Protein AF-A0A7W1FU55-F1 (afdb_monomer)

Secondary structure (DSSP, 8-state):
-HHHHHHHHHHHHHHHHHHHHHHHHHHHHHHHHHHHHHHHHHHHHHHHTS-----------SSSSSTTSS--B-PPPPPPPHHHHHHHHHHHHHHTT-TT--HHHHHHHHHHHTTTTS-SPPTT--BTTTTB-HHHHHHH---SSSSS--BTT-HHHHHHHHHHHHHHHTTTT-HHHHHHHHSS-HHHHHHHHHHHHHHHHHHT--SS----

pLDDT: mean 77.13, std 22.4, range [27.58, 98.5]

Solvent-accessible surface area (backbone atoms only — not comparable to full-atom values): 11728 Å² total; per-residue (Å²): 116,69,65,68,55,50,55,54,53,52,49,52,50,50,51,52,53,48,50,56,47,52,50,51,52,49,53,54,47,50,55,51,47,28,50,49,52,54,49,50,54,52,48,53,54,54,56,72,72,50,94,76,82,91,82,90,83,89,90,86,72,82,80,78,60,66,81,63,70,76,72,86,40,69,59,86,48,78,94,74,53,71,68,55,55,55,48,46,29,41,56,27,17,43,75,57,61,41,46,92,50,19,40,56,54,46,18,45,20,42,73,56,11,56,68,49,76,52,27,62,69,44,98,60,53,22,28,12,24,57,42,42,39,63,79,52,39,62,79,38,56,32,50,54,78,69,84,84,57,53,29,45,34,29,60,59,13,25,47,39,17,50,37,51,46,29,36,77,37,36,36,68,85,33,56,62,53,9,39,31,67,75,42,89,38,73,70,53,33,52,50,31,32,51,44,17,42,50,52,34,58,76,70,66,51,82,88,52,77,82,62,121

Mean predicted aligned error: 12.75 Å

Radius of gyration: 19.36 Å; Cα contacts (8 Å, |Δi|>4): 254; chains: 1; bounding box: 78×36×35 Å

Nearest PDB structures (foldseek):
  7qvd-assembly1_AAA  TM=8.589E-01  e=2.499E-05  Pseudomonas aeruginosa
  5ao7-assembly1_A  TM=8.899E-01  e=9.137E-05  Pseudomonas aeruginosa
  1d0l-assembly1_A  TM=8.399E-01  e=1.115E-04  Escherichia coli
  1qdt-assembly1_A  TM=8.376E-01  e=1.295E-04  Escherichia coli
  1ltm-assembly1_A  TM=8.377E-01  e=3.691E-04  Escherichia coli

Sequence (212 aa):
MREQRVVTTDLRRREQALDESIDRLSNNNARTEARLHKLEAAERTRIQKSPAATGGGEVGSGYEREVARDEIVASAAEPTSRERYMELYKTSAETYGFGPDWYILAAVGKVESNHGQNPGTSYAGAMGPMQFMPSTWETSGVDGNGDGVANVMDPEDAIPAAARYLKAGGAPQDWYRALYSYNHADWYVKKVLAVAEAYRRLAKDESVGPYI

Foldseek 3Di:
DVVVVVVVVVVVVVVVVVVVVLVVVLLVVLVVVLVVLVVVVVVVVVVVPDDDDDDDDDDDDPPLQPQLPDDLAQPADDDDDPVVLVVLLQVLCVVLVVHRQSLLLQLLLCSQANVLVRQPQDSSRQGASNRHH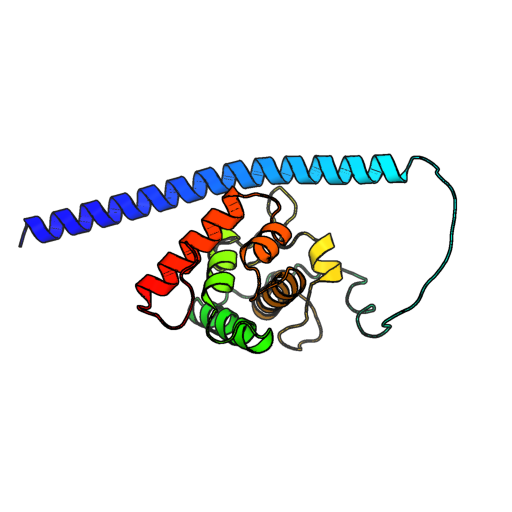SVLCSPQWDPQVPPSHRHCNDSSTVSSSLSSQLSVQPPPNDQLSSQCSSPVDPVRSVSSLVSSCVVCVVVVPPPDDNSD

Structure (mmCIF, N/CA/C/O backbone):
data_AF-A0A7W1FU55-F1
#
_entry.id   AF-A0A7W1FU55-F1
#
loop_
_atom_site.group_PDB
_atom_site.id
_atom_site.type_symbol
_atom_site.label_atom_id
_atom_site.label_alt_id
_atom_site.label_comp_id
_atom_site.label_asym_id
_atom_site.label_entity_id
_atom_site.label_seq_id
_atom_site.pdbx_PDB_ins_code
_atom_site.Cartn_x
_atom_site.Cartn_y
_atom_site.Cartn_z
_atom_site.occupancy
_atom_site.B_iso_or_equiv
_atom_site.auth_seq_id
_atom_site.auth_comp_id
_atom_site.auth_asym_id
_atom_site.auth_atom_id
_atom_site.pdbx_PDB_model_num
ATOM 1 N N . MET A 1 1 ? 42.236 -7.465 -7.300 1.00 55.78 1 MET A N 1
ATOM 2 C CA . MET A 1 1 ? 41.605 -6.522 -6.338 1.00 55.78 1 MET A CA 1
ATOM 3 C C . MET A 1 1 ? 41.128 -5.195 -6.948 1.00 55.78 1 MET A C 1
ATOM 5 O O . MET A 1 1 ? 40.091 -4.717 -6.509 1.00 55.78 1 MET A O 1
ATOM 9 N N . ARG A 1 2 ? 41.808 -4.582 -7.938 1.00 55.97 2 ARG A N 1
ATOM 10 C CA . ARG A 1 2 ? 41.313 -3.342 -8.587 1.00 55.97 2 ARG A CA 1
ATOM 11 C C . ARG A 1 2 ? 40.058 -3.552 -9.452 1.00 55.97 2 ARG A C 1
ATOM 13 O O . ARG A 1 2 ? 39.128 -2.770 -9.326 1.00 55.97 2 ARG A O 1
ATOM 20 N N . GLU A 1 3 ? 39.984 -4.627 -10.236 1.00 46.84 3 GLU A N 1
ATOM 21 C CA . GLU A 1 3 ? 38.817 -4.917 -11.096 1.00 46.84 3 GLU A CA 1
ATOM 22 C C . GLU A 1 3 ? 37.520 -5.170 -10.316 1.00 46.84 3 GLU A C 1
ATOM 24 O O . GLU A 1 3 ? 36.492 -4.583 -10.635 1.00 46.84 3 GLU A O 1
ATOM 29 N N . GLN A 1 4 ? 37.561 -5.952 -9.230 1.00 43.38 4 GLN A N 1
ATOM 30 C CA . GLN A 1 4 ? 36.373 -6.222 -8.402 1.00 43.38 4 GLN A CA 1
ATOM 31 C C . GLN A 1 4 ? 35.794 -4.957 -7.740 1.00 43.38 4 GLN A C 1
ATOM 33 O O . GLN A 1 4 ? 34.580 -4.861 -7.562 1.00 43.38 4 GLN A O 1
ATOM 38 N N . ARG A 1 5 ? 36.637 -3.964 -7.411 1.00 53.66 5 ARG A N 1
ATOM 39 C CA . ARG A 1 5 ? 36.191 -2.662 -6.878 1.00 53.66 5 ARG A CA 1
ATOM 40 C C . ARG A 1 5 ? 35.524 -1.787 -7.938 1.00 53.66 5 ARG A C 1
ATOM 42 O O . ARG A 1 5 ? 34.573 -1.090 -7.612 1.00 53.66 5 ARG A O 1
ATOM 49 N N . VAL A 1 6 ? 36.000 -1.830 -9.183 1.00 60.69 6 VAL A N 1
ATOM 50 C CA . VAL A 1 6 ? 35.430 -1.056 -10.302 1.00 60.69 6 VAL A CA 1
ATOM 51 C C . VAL A 1 6 ? 34.072 -1.625 -10.720 1.00 60.69 6 VAL A C 1
ATOM 53 O O . VAL A 1 6 ? 33.118 -0.870 -10.876 1.00 60.69 6 VAL A O 1
ATOM 56 N N . VAL A 1 7 ? 33.946 -2.955 -10.794 1.00 56.28 7 VAL A N 1
ATOM 57 C CA . VAL A 1 7 ? 32.675 -3.635 -11.110 1.00 56.28 7 VAL A CA 1
ATOM 58 C C . VAL A 1 7 ? 31.592 -3.320 -10.071 1.00 56.28 7 VAL A C 1
ATOM 60 O O . VAL A 1 7 ? 30.447 -3.056 -10.425 1.00 56.28 7 VAL A O 1
ATOM 63 N N . THR A 1 8 ? 31.951 -3.265 -8.785 1.00 63.72 8 THR A N 1
ATOM 64 C CA . THR A 1 8 ? 31.009 -2.909 -7.709 1.00 63.72 8 THR A CA 1
ATOM 65 C C . THR A 1 8 ? 30.616 -1.431 -7.706 1.00 63.72 8 THR A C 1
ATOM 67 O O . THR A 1 8 ? 29.488 -1.110 -7.336 1.00 63.72 8 THR A O 1
ATOM 70 N N . THR A 1 9 ? 31.493 -0.519 -8.145 1.00 71.19 9 THR A N 1
ATOM 71 C CA . THR A 1 9 ? 31.126 0.904 -8.275 1.00 71.19 9 THR A CA 1
ATOM 72 C C . THR A 1 9 ? 30.244 1.166 -9.493 1.00 71.19 9 THR A C 1
ATOM 74 O O . THR A 1 9 ? 29.335 1.991 -9.411 1.00 71.19 9 THR A O 1
ATOM 77 N N . ASP A 1 10 ? 30.478 0.458 -10.599 1.00 72.12 10 ASP A N 1
ATOM 78 C CA . ASP A 1 10 ? 29.652 0.558 -11.805 1.00 72.12 10 ASP A CA 1
ATOM 79 C C . ASP A 1 10 ? 28.242 -0.006 -11.574 1.00 72.12 10 ASP A C 1
ATOM 81 O O . ASP A 1 10 ? 27.255 0.631 -11.934 1.00 72.12 10 ASP A O 1
ATOM 85 N N . LEU A 1 11 ? 28.129 -1.144 -10.878 1.00 63.91 11 LEU A N 1
ATOM 86 C CA . LEU A 1 11 ? 26.839 -1.716 -10.474 1.00 63.91 11 LEU A CA 1
ATOM 87 C C . LEU A 1 11 ? 26.031 -0.759 -9.595 1.00 63.91 11 LEU A C 1
ATOM 89 O O . LEU A 1 11 ? 24.869 -0.504 -9.891 1.00 63.91 11 LEU A O 1
ATOM 93 N N . ARG A 1 12 ? 26.656 -0.171 -8.569 1.00 65.00 12 ARG A N 1
ATOM 94 C CA . ARG A 1 12 ? 25.979 0.769 -7.664 1.00 65.00 12 ARG A CA 1
ATOM 95 C C . ARG A 1 12 ? 25.524 2.047 -8.386 1.00 65.00 12 ARG A C 1
ATOM 97 O O . ARG A 1 12 ? 24.457 2.568 -8.090 1.00 65.00 12 ARG A O 1
ATOM 104 N N . ARG A 1 13 ? 26.288 2.531 -9.376 1.00 70.12 13 ARG A N 1
ATOM 105 C CA . ARG A 1 13 ? 25.851 3.639 -10.251 1.00 70.12 13 ARG A CA 1
ATOM 106 C C . ARG A 1 13 ? 24.662 3.263 -11.125 1.00 70.12 13 ARG A C 1
ATOM 108 O O . ARG A 1 13 ? 23.770 4.083 -11.305 1.00 70.12 13 ARG A O 1
ATOM 115 N N . ARG A 1 14 ? 24.660 2.057 -11.697 1.00 61.41 14 ARG A N 1
ATOM 116 C CA . ARG A 1 14 ? 23.548 1.577 -12.529 1.00 61.41 14 ARG A CA 1
ATOM 117 C C . ARG A 1 14 ? 22.276 1.383 -11.711 1.00 61.41 14 ARG A C 1
ATOM 119 O O . ARG A 1 14 ? 21.215 1.754 -12.190 1.00 61.41 14 ARG A O 1
ATOM 126 N N . GLU A 1 15 ? 22.392 0.858 -10.494 1.00 65.12 15 GLU A N 1
ATOM 127 C CA . GLU A 1 15 ? 21.290 0.738 -9.532 1.00 65.12 15 GLU A CA 1
ATOM 128 C C . GLU A 1 15 ? 20.695 2.115 -9.210 1.00 65.12 15 GLU A C 1
ATOM 130 O O . GLU A 1 15 ? 19.507 2.332 -9.413 1.00 65.12 15 GLU A O 1
ATOM 135 N N . GLN A 1 16 ? 21.540 3.092 -8.873 1.00 64.19 16 GLN A N 1
ATOM 136 C CA . GLN A 1 16 ? 21.096 4.460 -8.605 1.00 64.19 16 GLN A CA 1
ATOM 137 C C . GLN A 1 16 ? 20.442 5.132 -9.829 1.00 64.19 16 GLN A C 1
ATOM 139 O O . GLN A 1 16 ? 19.425 5.805 -9.701 1.00 64.19 16 GLN A O 1
ATOM 144 N N . ALA A 1 17 ? 20.976 4.924 -11.036 1.00 58.59 17 ALA A N 1
ATOM 145 C CA . ALA A 1 17 ? 20.391 5.466 -12.266 1.00 58.59 17 ALA A CA 1
ATOM 146 C C . ALA A 1 17 ? 19.054 4.798 -12.643 1.00 58.59 17 ALA A C 1
ATOM 148 O O . ALA A 1 17 ? 18.186 5.437 -13.252 1.00 58.59 17 ALA A O 1
ATOM 149 N N . LEU A 1 18 ? 18.887 3.514 -12.308 1.00 53.75 18 LEU A N 1
ATOM 150 C CA . LEU A 1 18 ? 17.619 2.799 -12.443 1.00 53.75 18 LEU A CA 1
ATOM 151 C C . LEU A 1 18 ? 16.594 3.350 -11.455 1.00 53.75 18 LEU A C 1
ATOM 153 O O . LEU A 1 18 ? 15.497 3.684 -11.894 1.00 53.75 18 LEU A O 1
ATOM 157 N N . ASP A 1 19 ? 16.971 3.537 -10.191 1.00 56.44 19 ASP A N 1
ATOM 158 C CA . ASP A 1 19 ? 16.116 4.155 -9.173 1.00 56.44 19 ASP A CA 1
ATOM 159 C C . ASP A 1 19 ? 15.668 5.561 -9.606 1.00 56.44 19 ASP A C 1
ATOM 161 O O . ASP A 1 19 ? 14.473 5.835 -9.674 1.00 56.44 19 ASP A O 1
ATOM 165 N N . GLU A 1 20 ? 16.589 6.416 -10.062 1.00 61.97 20 GLU A N 1
ATOM 166 C CA . GLU A 1 20 ? 16.264 7.760 -10.571 1.00 61.97 20 GLU A CA 1
ATOM 167 C C . GLU A 1 20 ? 15.335 7.738 -11.800 1.00 61.97 20 GLU A C 1
ATOM 169 O O . GLU A 1 20 ? 14.537 8.653 -12.034 1.00 61.97 20 GLU A O 1
ATOM 174 N N . SER A 1 21 ? 15.450 6.715 -12.646 1.00 46.66 21 SER A N 1
ATOM 175 C CA . SER A 1 21 ? 14.604 6.572 -13.835 1.00 46.66 21 SER A CA 1
ATOM 176 C C . SER A 1 21 ? 13.219 6.039 -13.477 1.00 46.66 21 SER A C 1
ATOM 178 O O . SER A 1 21 ? 12.222 6.531 -14.011 1.00 46.66 21 SER A O 1
ATOM 180 N N . ILE A 1 22 ? 13.149 5.098 -12.535 1.00 53.03 22 ILE A N 1
ATOM 181 C CA . ILE A 1 22 ? 11.908 4.605 -11.941 1.00 53.03 22 ILE A CA 1
ATOM 182 C C . ILE A 1 22 ? 11.172 5.760 -11.264 1.00 53.03 22 ILE A C 1
ATOM 184 O O . ILE A 1 22 ? 9.983 5.947 -11.523 1.00 53.03 22 ILE A O 1
ATOM 188 N N . ASP A 1 23 ? 11.865 6.583 -10.482 1.00 55.41 23 ASP A N 1
ATOM 189 C CA . ASP A 1 23 ? 11.283 7.737 -9.798 1.00 55.41 23 ASP A CA 1
ATOM 190 C C . ASP A 1 23 ? 10.734 8.762 -10.796 1.00 55.41 23 ASP A C 1
ATOM 192 O O . ASP A 1 23 ? 9.599 9.224 -10.664 1.00 55.41 23 ASP A O 1
ATOM 196 N N . ARG A 1 24 ? 11.478 9.076 -11.865 1.00 53.75 24 ARG A N 1
ATOM 197 C CA . ARG A 1 24 ? 10.998 9.985 -12.925 1.00 53.75 24 ARG A CA 1
ATOM 198 C C . ARG A 1 24 ? 9.755 9.462 -13.641 1.00 53.75 24 ARG A C 1
ATOM 200 O O . ARG A 1 24 ? 8.818 10.231 -13.859 1.00 53.75 24 ARG A O 1
ATOM 207 N N . LEU A 1 25 ? 9.730 8.181 -14.006 1.00 47.25 25 LEU A N 1
ATOM 208 C CA . LEU A 1 25 ? 8.568 7.567 -14.655 1.00 47.25 25 LEU A CA 1
ATOM 209 C C . LEU A 1 25 ? 7.358 7.532 -13.719 1.00 47.25 25 LEU A C 1
ATOM 211 O O . LEU A 1 25 ? 6.251 7.854 -14.140 1.00 47.25 25 LEU A O 1
ATOM 215 N N . SER A 1 26 ? 7.586 7.237 -12.442 1.00 50.78 26 SER A N 1
ATOM 216 C CA . SER A 1 26 ? 6.545 7.232 -11.410 1.00 50.78 26 SER A CA 1
ATOM 217 C C . SER A 1 26 ? 5.952 8.617 -11.214 1.00 50.78 26 SER A C 1
ATOM 219 O O . SER A 1 26 ? 4.738 8.762 -11.201 1.00 50.78 26 SER A O 1
ATOM 221 N N . ASN A 1 27 ? 6.789 9.653 -11.173 1.00 49.66 27 ASN A N 1
ATOM 222 C CA . ASN A 1 27 ? 6.337 11.036 -11.059 1.00 49.66 27 ASN A CA 1
ATOM 223 C C . ASN A 1 27 ? 5.530 11.494 -12.283 1.00 49.66 27 ASN A C 1
ATOM 225 O O . ASN A 1 27 ? 4.528 12.197 -12.144 1.00 49.66 27 ASN A O 1
ATOM 229 N N . ASN A 1 28 ? 5.936 11.100 -13.492 1.00 48.94 28 ASN A N 1
ATOM 230 C CA . ASN A 1 28 ? 5.196 11.423 -14.714 1.00 48.94 28 ASN A CA 1
ATOM 231 C C . ASN A 1 28 ? 3.859 10.676 -14.794 1.00 48.94 28 ASN A C 1
ATOM 233 O O . ASN A 1 28 ? 2.848 11.270 -15.181 1.00 48.94 28 ASN A O 1
ATOM 237 N N . ASN A 1 29 ? 3.830 9.410 -14.383 1.00 55.62 29 ASN A N 1
ATOM 238 C CA . ASN A 1 29 ? 2.595 8.644 -14.318 1.00 55.62 29 ASN A CA 1
ATOM 239 C C . ASN A 1 29 ? 1.666 9.172 -13.227 1.00 55.62 29 ASN A C 1
ATOM 241 O O . ASN A 1 29 ? 0.515 9.446 -13.533 1.00 55.62 29 ASN A O 1
ATOM 245 N N . ALA A 1 30 ? 2.167 9.467 -12.0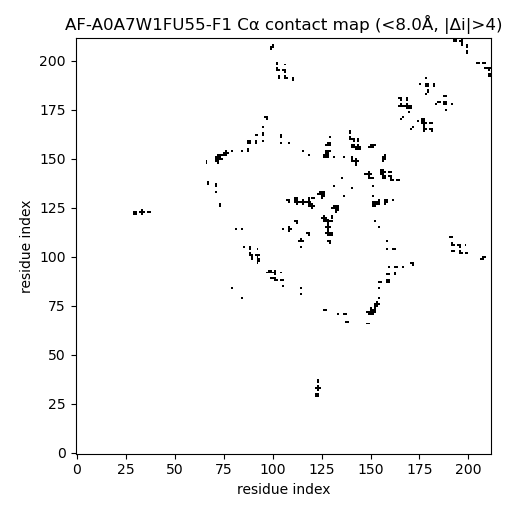26 1.00 51.00 30 ALA A N 1
ATOM 246 C CA . ALA A 1 30 ? 1.387 10.075 -10.949 1.00 51.00 30 ALA A CA 1
ATOM 247 C C . ALA A 1 30 ? 0.772 11.420 -11.374 1.00 51.00 30 ALA A C 1
ATOM 249 O O . ALA A 1 30 ? -0.381 11.707 -11.068 1.00 51.00 30 ALA A O 1
ATOM 250 N N . ARG A 1 31 ? 1.495 12.246 -12.149 1.00 55.06 31 ARG A N 1
ATOM 251 C CA . ARG A 1 31 ? 0.935 13.475 -12.750 1.00 55.06 31 ARG A CA 1
ATOM 252 C C . ARG A 1 31 ? -0.188 13.183 -13.744 1.00 55.06 31 ARG A C 1
ATOM 254 O O . ARG A 1 31 ? -1.167 13.927 -13.802 1.00 55.06 31 ARG A O 1
ATOM 261 N N . THR A 1 32 ? -0.032 12.133 -14.541 1.00 48.75 32 THR A N 1
ATOM 262 C CA . THR A 1 32 ? -1.016 11.728 -15.552 1.00 48.75 32 THR A CA 1
ATOM 263 C C . THR A 1 32 ? -2.259 11.128 -14.896 1.00 48.75 32 THR A C 1
ATOM 265 O O . THR A 1 32 ? -3.374 11.484 -15.263 1.00 48.75 32 THR A O 1
ATOM 268 N N . GLU A 1 33 ? -2.085 10.315 -13.862 1.00 54.59 33 GLU A N 1
ATOM 269 C CA . GLU A 1 33 ? -3.157 9.715 -13.066 1.00 54.59 33 GLU A CA 1
ATOM 270 C C . GLU A 1 33 ? -3.882 10.750 -12.220 1.00 54.59 33 GLU A C 1
ATOM 272 O O . GLU A 1 33 ? -5.105 10.766 -12.203 1.00 54.59 33 GLU A O 1
ATOM 277 N N . ALA A 1 34 ? -3.172 11.710 -11.626 1.00 49.56 34 ALA A N 1
ATOM 278 C CA . ALA A 1 34 ? -3.799 12.855 -10.974 1.00 49.56 34 ALA A CA 1
ATOM 279 C C . ALA A 1 34 ? -4.708 13.631 -11.937 1.00 49.56 34 ALA A C 1
ATOM 281 O O . ALA A 1 34 ? -5.776 14.115 -11.558 1.00 49.56 34 ALA A O 1
ATOM 282 N N . ARG A 1 35 ? -4.283 13.765 -13.200 1.00 55.19 35 ARG A N 1
ATOM 283 C CA . ARG A 1 35 ? -5.089 14.393 -14.246 1.00 55.19 35 ARG A CA 1
ATOM 284 C C . ARG A 1 35 ? -6.290 13.519 -14.609 1.00 55.19 35 ARG A C 1
ATOM 286 O O . ARG A 1 35 ? -7.380 14.065 -14.730 1.00 55.19 35 ARG A O 1
ATOM 293 N N . LEU A 1 36 ? -6.110 12.205 -14.743 1.00 52.06 36 LEU A N 1
ATOM 294 C CA . LEU A 1 36 ? -7.190 11.261 -15.032 1.00 52.06 36 LEU A CA 1
ATOM 295 C C . LEU A 1 36 ? -8.227 11.232 -13.903 1.00 52.06 36 LEU A C 1
ATOM 297 O O . LEU A 1 36 ? -9.403 11.433 -14.167 1.00 52.06 36 LEU A O 1
ATOM 301 N N . HIS A 1 37 ? -7.800 11.124 -12.648 1.00 48.38 37 HIS A N 1
ATOM 302 C CA . HIS A 1 37 ? -8.680 11.128 -11.484 1.00 48.38 37 HIS A CA 1
ATOM 303 C C . HIS A 1 37 ? -9.448 12.451 -11.346 1.00 48.38 37 HIS A C 1
ATOM 305 O O . HIS A 1 37 ? -10.644 12.451 -11.067 1.00 48.38 37 HIS A O 1
ATOM 311 N N . LYS A 1 38 ? -8.805 13.602 -11.611 1.00 53.06 38 LYS A N 1
ATOM 312 C CA . LYS A 1 38 ? -9.516 14.895 -11.687 1.00 53.06 38 LYS A CA 1
ATOM 313 C C . LYS A 1 38 ? -10.575 14.901 -12.790 1.00 53.06 38 LYS A C 1
ATOM 315 O O . LYS A 1 38 ? -11.650 15.460 -12.583 1.00 53.06 38 LYS A O 1
ATOM 320 N N . LEU A 1 39 ? -10.287 14.297 -13.943 1.00 53.69 39 LEU A N 1
ATOM 321 C CA . LEU A 1 39 ? -11.244 14.182 -15.046 1.00 53.69 39 LEU A CA 1
ATOM 322 C C . LEU A 1 39 ? -12.397 13.234 -14.697 1.00 53.69 39 LEU A C 1
ATOM 324 O O . LEU A 1 39 ? -13.547 13.583 -14.932 1.00 53.69 39 LEU A O 1
ATOM 328 N N . GLU A 1 40 ? -12.119 12.090 -14.079 1.00 52.22 40 GLU A N 1
ATOM 329 C CA . GLU A 1 40 ? -13.132 11.125 -13.644 1.00 52.22 40 GLU A CA 1
ATOM 330 C C . GLU A 1 40 ? -14.021 11.684 -12.529 1.00 52.22 40 GLU A C 1
ATOM 332 O O . GLU A 1 40 ? -15.241 11.550 -12.591 1.00 52.22 40 GLU A O 1
ATOM 337 N N . ALA A 1 41 ? -13.449 12.373 -11.537 1.00 47.31 41 ALA A N 1
ATOM 338 C CA . ALA A 1 41 ? -14.210 13.049 -10.487 1.00 47.31 41 ALA A CA 1
ATOM 339 C C . ALA A 1 41 ? -15.092 14.177 -11.054 1.00 47.31 41 ALA A C 1
ATOM 341 O O . ALA A 1 41 ? -16.255 14.324 -10.663 1.00 47.31 41 ALA A O 1
ATOM 342 N N . ALA A 1 42 ? -14.573 14.946 -12.019 1.00 51.66 42 ALA A N 1
ATOM 343 C CA . ALA A 1 42 ? -15.352 15.957 -12.729 1.00 51.66 42 ALA A CA 1
ATOM 344 C C . ALA A 1 42 ? -16.492 15.328 -13.550 1.00 51.66 42 ALA A C 1
ATOM 346 O O . ALA A 1 42 ? -17.607 15.854 -13.553 1.00 51.66 42 ALA A O 1
ATOM 347 N N . GLU A 1 43 ? -16.246 14.186 -14.195 1.00 47.19 43 GLU A N 1
ATOM 348 C CA . GLU A 1 43 ? -17.252 13.473 -14.984 1.00 47.19 43 GLU A CA 1
ATOM 349 C C . GLU A 1 43 ? -18.343 12.859 -14.095 1.00 47.19 43 GLU A C 1
ATOM 351 O O . GLU A 1 43 ? -19.529 13.036 -14.364 1.00 47.19 43 GLU A O 1
ATOM 356 N N . ARG A 1 44 ? -17.977 12.249 -12.960 1.00 49.66 44 ARG A N 1
ATOM 357 C CA . ARG A 1 44 ? -18.934 11.769 -11.944 1.00 49.66 44 ARG A CA 1
ATOM 358 C C . ARG A 1 44 ? -19.826 12.900 -11.427 1.00 49.66 44 ARG A C 1
ATOM 360 O O . ARG A 1 44 ? -21.042 12.741 -11.360 1.00 49.66 44 ARG A O 1
ATOM 367 N N . THR A 1 45 ? -19.244 14.069 -11.152 1.00 47.25 45 THR A N 1
ATOM 368 C CA . THR A 1 45 ? -19.994 15.263 -10.720 1.00 47.25 45 THR A CA 1
ATOM 369 C C . THR A 1 45 ? -20.967 15.750 -11.801 1.00 47.25 45 THR A C 1
ATOM 371 O O . THR A 1 45 ? -22.084 16.170 -11.495 1.00 47.25 45 THR A O 1
ATOM 374 N N . ARG A 1 46 ? -20.575 15.681 -13.081 1.00 53.84 46 ARG A N 1
ATOM 375 C CA . ARG A 1 46 ? -21.429 16.045 -14.222 1.00 53.84 46 ARG A CA 1
ATOM 376 C C . ARG A 1 46 ? -22.603 15.076 -14.391 1.00 53.84 46 ARG A C 1
ATOM 378 O O . ARG A 1 46 ? -23.730 15.525 -14.597 1.00 53.84 46 ARG A O 1
ATOM 385 N N . ILE A 1 47 ? -22.353 13.774 -14.269 1.00 46.22 47 ILE A N 1
ATOM 386 C CA . ILE A 1 47 ? -23.384 12.730 -14.355 1.00 46.22 47 ILE A CA 1
ATOM 387 C C . ILE A 1 47 ? -24.404 12.897 -13.220 1.00 46.22 47 ILE A C 1
ATOM 389 O O . ILE A 1 47 ? -25.604 12.870 -13.468 1.00 46.22 47 ILE A O 1
ATOM 393 N N . GLN A 1 48 ? -23.948 13.174 -11.995 1.00 48.66 48 GLN A N 1
ATOM 394 C CA . GLN A 1 48 ? -24.819 13.326 -10.824 1.00 48.66 48 GLN A CA 1
ATOM 395 C C . GLN A 1 48 ? -25.664 14.616 -10.835 1.00 48.66 48 GLN A C 1
ATOM 397 O O . GLN A 1 48 ? -26.704 14.681 -10.184 1.00 48.66 48 GLN A O 1
ATOM 402 N N . LYS A 1 49 ? -25.260 15.635 -11.608 1.00 49.16 49 LYS A N 1
ATOM 403 C CA . LYS A 1 49 ? -26.055 16.851 -11.863 1.00 49.16 49 LYS A CA 1
ATOM 404 C C . LYS A 1 49 ? -27.080 16.702 -12.998 1.00 49.16 49 LYS A C 1
ATOM 406 O O . LYS A 1 49 ? -27.841 17.640 -13.233 1.00 49.16 49 LYS A O 1
ATOM 411 N N . SER A 1 50 ? -27.119 15.560 -13.689 1.00 32.97 50 SER A N 1
ATOM 412 C CA . SER A 1 50 ? -28.165 15.240 -14.670 1.00 32.97 50 SER A CA 1
ATOM 413 C C . SER A 1 50 ? -29.331 14.537 -13.962 1.00 32.97 50 SER A C 1
ATOM 415 O O . SER A 1 50 ? -29.104 13.509 -13.325 1.00 32.97 50 SER A O 1
ATOM 417 N N . PRO A 1 51 ? -30.576 15.050 -14.015 1.00 37.97 51 PRO A N 1
ATOM 418 C CA . PRO A 1 51 ? -31.665 14.463 -13.248 1.00 37.97 51 PRO A CA 1
ATOM 419 C C . PRO A 1 51 ? -32.171 13.192 -13.939 1.00 37.97 51 PRO A C 1
ATOM 421 O O . PRO A 1 51 ? -32.791 13.255 -14.999 1.00 37.97 51 PRO A O 1
ATOM 424 N N . ALA A 1 52 ? -31.947 12.042 -13.307 1.00 32.97 52 ALA A N 1
ATOM 425 C CA . ALA A 1 52 ? -32.695 10.814 -13.549 1.00 32.97 52 ALA A CA 1
ATOM 426 C C . ALA A 1 52 ? -33.203 10.269 -12.203 1.00 32.97 52 ALA A C 1
ATOM 428 O O . ALA A 1 52 ? -32.495 10.276 -11.200 1.00 32.97 52 ALA A O 1
ATOM 429 N N . ALA A 1 53 ? -34.480 9.898 -12.192 1.00 32.81 53 ALA A N 1
ATOM 430 C CA . ALA A 1 53 ? -35.322 9.645 -11.031 1.00 32.81 53 ALA A CA 1
ATOM 431 C C . ALA A 1 53 ? -35.058 8.302 -10.314 1.00 32.81 53 ALA A C 1
ATOM 433 O O . ALA A 1 53 ? -34.468 7.396 -10.897 1.00 32.81 53 ALA A O 1
ATOM 434 N N . THR A 1 54 ? -35.663 8.168 -9.114 1.00 30.42 54 THR A N 1
ATOM 435 C CA . THR A 1 54 ? -35.942 6.940 -8.311 1.00 30.42 54 THR A CA 1
ATOM 436 C C . THR A 1 54 ? -34.724 6.203 -7.721 1.00 30.42 54 THR A C 1
ATOM 438 O O . THR A 1 54 ? -33.775 5.936 -8.431 1.00 30.42 54 THR A O 1
ATOM 441 N N . GLY A 1 55 ? -34.637 5.778 -6.454 1.00 29.30 55 GLY A N 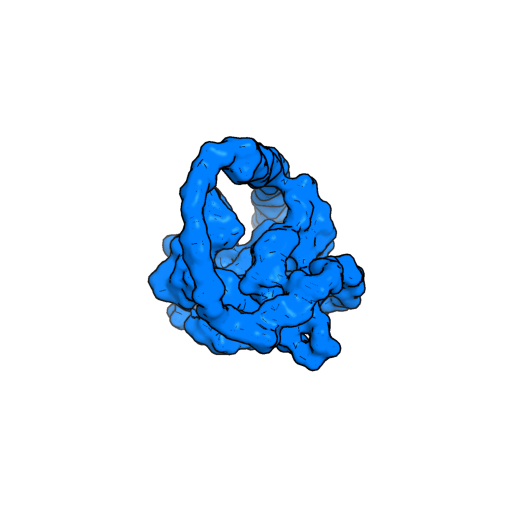1
ATOM 442 C CA . GLY A 1 55 ? -35.498 5.804 -5.268 1.00 29.30 55 GLY A CA 1
ATOM 443 C C . GLY A 1 55 ? -35.003 4.738 -4.259 1.00 29.30 55 GLY A C 1
ATOM 444 O O . GLY A 1 55 ? -34.763 3.613 -4.670 1.00 29.30 55 GLY A O 1
ATOM 445 N N . GLY A 1 56 ? -34.881 5.096 -2.969 1.00 29.09 56 GLY A N 1
ATOM 446 C CA . GLY A 1 56 ? -35.059 4.222 -1.787 1.00 29.09 56 GLY A CA 1
ATOM 447 C C . GLY A 1 56 ? -33.956 3.239 -1.326 1.00 29.09 56 GLY A C 1
ATOM 448 O O . GLY A 1 56 ? -33.607 2.314 -2.047 1.00 29.09 56 GLY A O 1
ATOM 449 N N . GLY A 1 57 ? -33.574 3.344 -0.038 1.00 27.58 57 GLY A N 1
ATOM 450 C CA . GLY A 1 57 ? -33.353 2.178 0.846 1.00 27.58 57 GLY A CA 1
ATOM 451 C C . GLY A 1 57 ? -31.987 2.036 1.543 1.00 27.58 57 GLY A C 1
ATOM 452 O O . GLY A 1 57 ? -31.044 1.535 0.945 1.00 27.58 57 GLY A O 1
ATOM 453 N N . GLU A 1 58 ? -31.917 2.399 2.833 1.00 35.72 58 GLU A N 1
ATOM 454 C CA . GLU A 1 58 ? -30.876 2.013 3.821 1.00 35.72 58 GLU A CA 1
ATOM 455 C C . GLU A 1 58 ? -30.920 0.480 4.092 1.00 35.72 58 GLU A C 1
ATOM 457 O O . GLU A 1 58 ? -31.897 -0.160 3.717 1.00 35.72 58 GLU A O 1
ATOM 462 N N . VAL A 1 59 ? -29.913 -0.227 4.642 1.00 33.47 59 VAL A N 1
ATOM 463 C CA . VAL A 1 59 ? -29.483 -0.283 6.064 1.00 33.47 59 VAL A CA 1
ATOM 464 C C . VAL A 1 59 ? -28.162 -1.087 6.181 1.00 33.47 59 VAL A C 1
ATOM 466 O O . VAL A 1 59 ? -28.019 -2.110 5.514 1.00 33.47 59 VAL A O 1
ATOM 469 N N . GLY A 1 60 ? -27.243 -0.707 7.088 1.00 28.53 60 GLY A N 1
ATOM 470 C CA . GLY A 1 60 ? -26.265 -1.651 7.672 1.00 28.53 60 GLY A CA 1
ATOM 471 C C . GLY A 1 60 ? -24.966 -1.047 8.240 1.00 28.53 60 GLY A C 1
ATOM 472 O O . GLY A 1 60 ? -24.244 -0.364 7.522 1.00 28.53 60 GLY A O 1
ATOM 473 N N . SER A 1 61 ? -24.651 -1.384 9.497 1.00 34.56 61 SER A N 1
ATOM 474 C CA . SER A 1 61 ? -23.437 -1.073 10.289 1.00 34.56 61 SER A CA 1
ATOM 475 C C . SER A 1 61 ? -23.318 0.368 10.812 1.00 34.56 61 SER A C 1
ATOM 477 O O . SER A 1 61 ? -22.834 1.269 10.131 1.00 34.56 61 SER A O 1
ATOM 479 N N . GLY A 1 62 ? -23.801 0.571 12.044 1.00 35.28 62 GLY A N 1
ATOM 480 C CA . GLY A 1 62 ? -23.802 1.845 12.776 1.00 35.28 62 GLY A CA 1
ATOM 481 C C . GLY A 1 62 ? -22.601 2.069 13.698 1.00 35.28 62 GLY A C 1
ATOM 482 O O . GLY A 1 62 ? -22.568 3.093 14.358 1.00 35.28 62 GLY A O 1
ATOM 483 N N . TYR A 1 63 ? -21.623 1.159 13.740 1.00 35.47 63 TYR A N 1
ATOM 484 C CA . TYR A 1 63 ? -20.417 1.326 14.571 1.00 35.47 63 TYR A CA 1
ATOM 485 C C . TYR A 1 63 ? -19.146 1.638 13.765 1.00 35.47 63 TYR A C 1
ATOM 487 O O . TYR A 1 63 ? -18.217 2.220 14.304 1.00 35.47 63 TYR A O 1
ATOM 495 N N . GLU A 1 64 ? -19.118 1.350 12.461 1.00 41.28 64 GLU A N 1
ATOM 496 C CA . GLU A 1 64 ? -18.003 1.734 11.571 1.00 41.28 64 GLU A CA 1
ATOM 497 C C . GLU A 1 64 ? -18.215 3.109 10.917 1.00 41.28 64 GLU A C 1
ATOM 499 O O . GLU A 1 64 ? -17.328 3.649 10.264 1.00 41.28 64 GLU A O 1
ATOM 504 N N . ARG A 1 65 ? -19.417 3.680 11.055 1.00 39.97 65 ARG A N 1
ATOM 505 C CA . ARG A 1 65 ? -19.862 4.836 10.264 1.00 39.97 65 ARG A CA 1
ATOM 506 C C . ARG A 1 65 ? -19.662 6.188 10.953 1.00 39.97 65 ARG A C 1
ATOM 508 O O . ARG A 1 65 ? -19.867 7.215 10.310 1.00 39.97 65 ARG A O 1
ATOM 515 N N . GLU A 1 66 ? -19.291 6.188 12.231 1.00 35.25 66 GLU A N 1
ATOM 516 C CA . GLU A 1 66 ? -19.208 7.405 13.050 1.00 35.25 66 GLU A CA 1
ATOM 517 C C . GLU A 1 66 ? -17.786 7.991 13.114 1.00 35.25 66 GLU A C 1
ATOM 519 O O . GLU A 1 66 ? -17.638 9.188 13.315 1.00 35.25 66 GLU A O 1
ATOM 524 N N . VAL A 1 67 ? -16.745 7.200 12.820 1.00 43.84 67 VAL A N 1
ATOM 525 C CA . VAL A 1 67 ? -15.338 7.660 12.864 1.00 43.84 67 VAL A CA 1
ATOM 526 C C . VAL A 1 67 ? -14.910 8.394 11.579 1.00 43.84 67 VAL A C 1
ATOM 528 O O . VAL A 1 67 ? -13.946 9.147 11.578 1.00 43.84 67 VAL A O 1
ATOM 531 N N . ALA A 1 68 ? -15.653 8.248 10.477 1.00 41.91 68 ALA A N 1
ATOM 532 C CA . ALA A 1 68 ? -15.310 8.848 9.179 1.00 41.91 68 ALA A CA 1
ATOM 533 C C . ALA A 1 68 ? -15.930 10.240 8.931 1.00 41.91 68 ALA A C 1
ATOM 535 O O . ALA A 1 68 ? -15.896 10.740 7.806 1.00 41.91 68 ALA A O 1
ATOM 536 N N . ARG A 1 69 ? -16.567 10.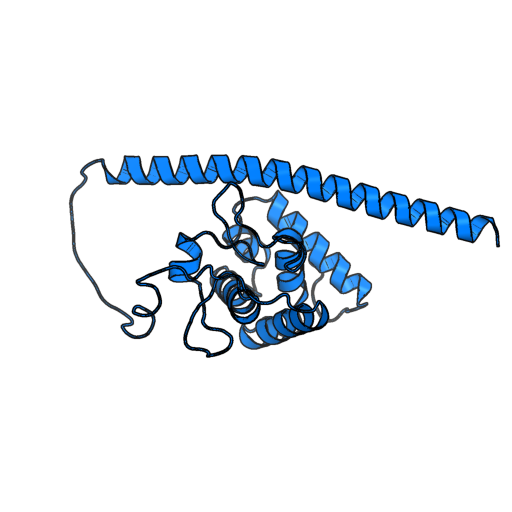852 9.937 1.00 43.38 69 ARG A N 1
ATOM 537 C CA . ARG A 1 69 ? -17.342 12.091 9.772 1.00 43.38 69 ARG A CA 1
ATOM 538 C C . ARG A 1 69 ? -16.933 13.148 10.785 1.00 43.38 69 ARG A C 1
ATOM 540 O O . ARG A 1 69 ? -17.686 13.459 11.693 1.00 43.38 69 ARG A O 1
ATOM 547 N N . ASP A 1 70 ? -15.713 13.633 10.628 1.00 34.78 70 ASP A N 1
ATOM 548 C CA . ASP A 1 70 ? -15.375 15.055 10.525 1.00 34.78 70 ASP A CA 1
ATOM 549 C C . ASP A 1 70 ? -13.851 15.152 10.650 1.00 34.78 70 ASP A C 1
ATOM 551 O O . ASP A 1 70 ? -13.275 14.782 11.663 1.00 34.78 70 ASP A O 1
ATOM 555 N N . GLU A 1 71 ? -13.217 15.611 9.568 1.00 42.94 71 GLU A N 1
ATOM 556 C CA . GLU A 1 71 ? -11.767 15.637 9.341 1.00 42.94 71 GLU A CA 1
ATOM 557 C C . GLU A 1 71 ? -11.165 14.256 9.026 1.00 42.94 71 GLU A C 1
ATOM 559 O O . GLU A 1 71 ? -10.962 13.408 9.886 1.00 42.94 71 GLU A O 1
ATOM 564 N N . ILE A 1 72 ? -10.789 14.036 7.759 1.00 51.09 72 ILE A N 1
ATOM 565 C CA . ILE A 1 72 ? -9.674 13.124 7.486 1.00 51.09 72 ILE A CA 1
ATOM 566 C C . ILE A 1 72 ? -8.499 13.719 8.250 1.00 51.09 72 ILE A C 1
ATOM 568 O O . ILE A 1 72 ? -7.952 14.745 7.836 1.00 51.09 72 ILE A O 1
ATOM 572 N N . VAL A 1 73 ? -8.172 13.128 9.397 1.00 56.16 73 VAL A N 1
ATOM 573 C CA . VAL A 1 73 ? -7.074 13.599 10.227 1.00 56.16 73 VAL A CA 1
ATOM 574 C C . VAL A 1 73 ? -5.802 13.351 9.428 1.00 56.16 73 VAL A C 1
ATOM 576 O O . VAL A 1 73 ? -5.367 12.221 9.241 1.00 56.16 73 VAL A O 1
ATOM 579 N N . ALA A 1 74 ? -5.274 14.430 8.854 1.00 60.03 74 ALA A N 1
ATOM 580 C CA . ALA A 1 74 ? -4.007 14.477 8.138 1.00 60.03 74 ALA A CA 1
ATOM 581 C C . ALA A 1 74 ? -2.962 15.233 8.974 1.00 60.03 74 ALA A C 1
ATOM 583 O O . ALA A 1 74 ? -2.138 15.981 8.440 1.00 60.03 74 ALA A O 1
ATOM 584 N N . SER A 1 75 ? -3.029 15.101 10.303 1.00 59.50 75 SER A N 1
ATOM 585 C CA . SER A 1 75 ? -2.001 15.648 11.183 1.00 59.50 75 SER A CA 1
ATOM 586 C C . SER A 1 75 ? -0.675 14.957 10.891 1.00 59.50 75 SER A C 1
ATOM 588 O O . SER A 1 75 ? -0.634 13.757 10.633 1.00 59.50 75 SER A O 1
ATOM 590 N N . ALA A 1 76 ? 0.423 15.712 10.916 1.00 61.31 76 ALA A N 1
ATOM 591 C CA . ALA A 1 76 ? 1.745 15.137 10.710 1.00 61.31 76 ALA A CA 1
ATOM 592 C C . ALA A 1 76 ? 1.993 14.027 11.745 1.00 61.31 76 ALA A C 1
ATOM 594 O O . ALA A 1 76 ? 1.943 14.290 12.944 1.00 61.31 76 ALA A O 1
ATOM 595 N N . ALA A 1 77 ? 2.233 12.804 11.275 1.00 62.59 77 ALA A N 1
ATOM 596 C CA . ALA A 1 77 ? 2.691 11.715 12.124 1.00 62.59 77 ALA A CA 1
ATOM 597 C C . ALA A 1 77 ? 4.186 11.876 12.422 1.00 62.59 77 ALA A C 1
ATOM 599 O O . ALA A 1 77 ? 4.940 12.427 11.610 1.00 62.59 77 ALA A O 1
ATOM 600 N N . GLU A 1 78 ? 4.619 11.384 13.581 1.00 67.31 78 GLU A N 1
ATOM 601 C CA . GLU A 1 78 ? 6.031 11.407 13.953 1.00 67.31 78 GLU A CA 1
ATOM 602 C C . GLU A 1 78 ? 6.872 10.563 12.973 1.00 67.31 78 GLU A C 1
ATOM 604 O O . GLU A 1 78 ? 6.455 9.470 12.560 1.00 67.31 78 GLU A O 1
ATOM 609 N N . PRO A 1 79 ? 8.076 11.028 12.584 1.00 66.06 79 PRO A N 1
ATOM 610 C CA . PRO A 1 79 ? 8.961 10.261 11.719 1.00 66.06 79 PRO A CA 1
ATOM 611 C C . PRO A 1 79 ? 9.263 8.882 12.318 1.00 66.06 79 PRO A C 1
ATOM 613 O O . PRO A 1 79 ? 9.863 8.756 13.384 1.00 66.06 79 PRO A O 1
ATOM 616 N N . THR A 1 80 ? 8.865 7.836 11.601 1.00 76.00 80 THR A N 1
ATOM 617 C CA . THR A 1 80 ? 8.965 6.443 12.052 1.00 76.00 80 THR A CA 1
ATOM 618 C C . THR A 1 80 ? 10.173 5.739 11.420 1.00 76.00 80 THR A C 1
ATOM 620 O O . THR A 1 80 ? 10.558 6.033 10.287 1.00 76.00 80 THR A O 1
ATOM 623 N N . SER A 1 81 ? 10.805 4.806 12.142 1.00 86.50 81 SER A N 1
ATOM 624 C CA . SER A 1 81 ? 11.999 4.097 11.659 1.00 86.50 81 SER A CA 1
ATOM 625 C C . SER A 1 81 ? 11.683 3.090 10.548 1.00 86.50 81 SER A C 1
ATOM 627 O O . SER A 1 81 ? 10.579 2.549 10.451 1.00 86.50 81 SER A O 1
ATOM 629 N N . ARG A 1 82 ? 12.691 2.766 9.729 1.00 85.56 82 ARG A N 1
ATOM 630 C CA . ARG A 1 82 ? 12.573 1.719 8.703 1.00 85.56 82 ARG A CA 1
ATOM 631 C C . ARG A 1 82 ? 12.214 0.369 9.323 1.00 85.56 82 ARG A C 1
ATOM 633 O O . ARG A 1 82 ? 11.434 -0.382 8.747 1.00 85.56 82 ARG A O 1
ATOM 640 N N . GLU A 1 83 ? 12.775 0.060 10.485 1.00 88.31 83 GLU A N 1
ATOM 641 C CA . GLU A 1 83 ? 12.503 -1.166 11.233 1.00 88.31 83 GLU A CA 1
ATOM 642 C C . GLU A 1 83 ? 11.024 -1.258 11.623 1.00 88.31 83 GLU A C 1
ATOM 644 O O . GLU A 1 83 ? 10.419 -2.313 11.440 1.00 88.31 83 GLU A O 1
ATOM 649 N N . ARG A 1 84 ? 10.422 -0.146 12.064 1.00 94.06 84 ARG A N 1
ATOM 650 C CA . ARG A 1 84 ? 8.999 -0.091 12.411 1.00 94.06 84 ARG A CA 1
ATOM 651 C C . ARG A 1 84 ? 8.100 -0.245 11.184 1.00 94.06 84 ARG A C 1
ATOM 653 O O . ARG A 1 84 ? 7.159 -1.023 11.234 1.00 94.06 84 ARG A O 1
ATOM 660 N N . TYR A 1 85 ? 8.428 0.378 10.049 1.00 95.38 85 TYR A N 1
ATOM 661 C CA . TYR A 1 85 ? 7.717 0.121 8.783 1.00 95.38 85 TYR A CA 1
ATOM 662 C C . TYR A 1 85 ? 7.729 -1.365 8.402 1.00 95.38 85 TYR A C 1
ATOM 664 O O . TYR A 1 85 ? 6.704 -1.930 8.028 1.00 95.38 85 TYR A O 1
ATOM 672 N N . MET A 1 86 ? 8.890 -2.013 8.517 1.00 94.88 86 MET A N 1
ATOM 673 C CA . MET A 1 86 ? 9.040 -3.438 8.213 1.00 94.88 86 MET A CA 1
ATOM 674 C C . MET A 1 86 ? 8.218 -4.325 9.150 1.00 94.88 86 MET A C 1
ATOM 676 O O . MET A 1 86 ? 7.652 -5.320 8.701 1.00 94.88 86 MET A O 1
ATOM 680 N N . GLU A 1 87 ? 8.156 -3.979 10.434 1.00 97.06 87 GLU A N 1
ATOM 681 C CA . GLU A 1 87 ? 7.291 -4.644 11.407 1.00 97.06 87 GLU A CA 1
ATOM 682 C C . GLU A 1 87 ? 5.813 -4.470 11.040 1.00 97.06 87 GLU A C 1
ATOM 684 O O . GLU A 1 87 ? 5.101 -5.463 10.916 1.00 97.06 87 GLU A O 1
ATOM 689 N N . LEU A 1 88 ? 5.373 -3.240 10.763 1.00 98.19 88 LEU A N 1
ATOM 690 C CA . LEU A 1 88 ? 3.989 -2.938 10.393 1.00 98.19 88 LEU A CA 1
ATOM 691 C C . LEU A 1 88 ? 3.547 -3.688 9.132 1.00 98.19 88 LEU A C 1
ATOM 693 O O . LEU A 1 88 ? 2.438 -4.223 9.108 1.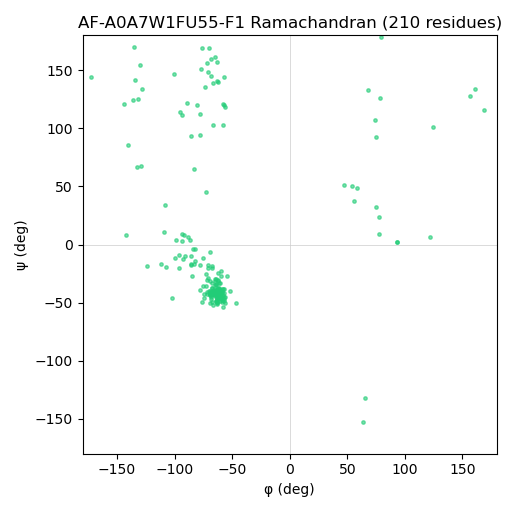00 98.19 88 LEU A O 1
ATOM 697 N N . TYR A 1 89 ? 4.402 -3.799 8.106 1.00 98.50 89 TYR A N 1
ATOM 698 C CA . TYR A 1 89 ? 4.089 -4.598 6.915 1.00 98.50 89 TYR A CA 1
ATOM 699 C C . TYR A 1 89 ? 3.860 -6.072 7.254 1.00 98.50 89 TYR A C 1
ATOM 701 O O . TYR A 1 89 ? 2.903 -6.666 6.761 1.00 98.50 89 TYR A O 1
ATOM 709 N N . LYS A 1 90 ? 4.715 -6.659 8.098 1.00 98.19 90 LYS A N 1
ATOM 710 C CA . LYS A 1 90 ? 4.608 -8.066 8.507 1.00 98.19 90 LYS A CA 1
ATOM 711 C C . LYS A 1 90 ? 3.364 -8.312 9.348 1.00 98.19 90 LYS A C 1
ATOM 713 O O . LYS A 1 90 ? 2.555 -9.162 8.995 1.00 98.19 90 LYS A O 1
ATOM 718 N N . THR A 1 91 ? 3.166 -7.517 10.395 1.00 98.12 91 THR A N 1
ATOM 719 C CA . THR A 1 91 ? 2.013 -7.649 11.292 1.00 98.12 91 THR A CA 1
ATOM 720 C C . THR A 1 91 ? 0.699 -7.422 10.544 1.00 98.12 91 THR A C 1
ATOM 722 O O . THR A 1 91 ? -0.266 -8.155 10.754 1.00 98.12 91 THR A O 1
ATOM 725 N N . SER A 1 92 ? 0.660 -6.472 9.604 1.00 98.38 92 SER A N 1
ATOM 726 C CA . SER A 1 92 ? -0.525 -6.241 8.767 1.00 98.38 92 SER A CA 1
ATOM 727 C C . SER A 1 92 ? -0.770 -7.398 7.796 1.00 98.38 92 SER A C 1
ATOM 729 O O . SER A 1 92 ? -1.908 -7.834 7.641 1.00 98.38 92 SER A O 1
ATOM 731 N N . ALA A 1 93 ? 0.277 -7.946 7.173 1.00 98.25 93 ALA A N 1
ATOM 732 C CA . ALA A 1 93 ? 0.154 -9.126 6.318 1.00 98.25 93 ALA A CA 1
ATOM 733 C C . ALA A 1 93 ? -0.423 -10.327 7.084 1.00 98.25 93 ALA A C 1
ATOM 735 O O . ALA A 1 93 ? -1.337 -10.993 6.597 1.00 98.25 93 ALA A O 1
ATOM 736 N N . GLU A 1 94 ? 0.052 -10.574 8.304 1.00 97.75 94 GLU A N 1
ATOM 737 C CA . GLU A 1 94 ? -0.487 -11.622 9.173 1.00 97.75 94 GLU A CA 1
ATOM 738 C C . GLU A 1 94 ? -1.953 -11.350 9.534 1.00 97.75 94 GLU A C 1
ATOM 740 O O . GLU A 1 94 ? -2.815 -12.198 9.294 1.00 97.75 94 GLU A O 1
ATOM 745 N N . THR A 1 95 ? -2.252 -10.142 10.017 1.00 97.88 95 THR A N 1
ATOM 746 C CA . THR A 1 95 ? -3.596 -9.724 10.456 1.00 97.88 95 THR A CA 1
ATOM 747 C C . THR A 1 95 ? -4.649 -9.873 9.359 1.00 97.88 95 THR A C 1
ATOM 749 O O . THR A 1 95 ? -5.750 -10.359 9.611 1.00 97.88 95 THR A O 1
ATOM 752 N N . TYR A 1 96 ? -4.316 -9.501 8.121 1.00 97.81 96 TYR A N 1
ATOM 753 C CA . TYR A 1 96 ? -5.252 -9.528 6.992 1.00 97.81 96 TYR A CA 1
ATOM 754 C C . TYR A 1 96 ? -5.195 -10.828 6.166 1.00 97.81 96 TYR A C 1
ATOM 756 O O . TYR A 1 96 ? -5.850 -10.958 5.121 1.00 97.81 96 TYR A O 1
ATOM 764 N N . GLY A 1 97 ? -4.470 -11.836 6.662 1.00 97.38 97 GLY A N 1
ATOM 765 C CA . GLY A 1 97 ? -4.456 -13.183 6.095 1.00 97.38 97 GLY A CA 1
ATOM 766 C C . GLY A 1 97 ? -3.662 -13.301 4.796 1.00 97.38 97 GLY A C 1
ATOM 767 O O . GLY A 1 97 ? -4.034 -14.089 3.927 1.00 97.38 97 GLY A O 1
ATOM 768 N N . PHE A 1 98 ? -2.604 -12.504 4.644 1.00 97.19 98 PHE A N 1
ATOM 769 C CA . PHE A 1 98 ? -1.572 -12.679 3.615 1.00 97.19 98 PHE A CA 1
ATOM 770 C C . PHE A 1 98 ? -0.482 -13.655 4.094 1.00 97.19 98 PHE A C 1
ATOM 772 O O . PHE A 1 98 ? 0.265 -14.205 3.288 1.00 97.19 98 PHE A O 1
ATOM 779 N N . GLY A 1 99 ? -0.422 -13.920 5.405 1.00 92.44 99 GLY A N 1
ATOM 780 C CA . GLY A 1 99 ? 0.532 -14.849 6.007 1.00 92.44 99 GLY A CA 1
ATOM 781 C C . GLY A 1 99 ? 1.968 -14.332 5.858 1.00 92.44 99 GLY A C 1
ATOM 782 O O . GLY A 1 99 ? 2.202 -13.156 6.131 1.00 92.44 99 GLY A O 1
ATOM 783 N N . PRO A 1 100 ? 2.931 -15.160 5.409 1.00 92.31 100 PRO A N 1
ATOM 784 C CA . PRO A 1 100 ? 4.311 -14.713 5.215 1.00 92.31 100 PRO A CA 1
ATOM 785 C C . PRO A 1 100 ? 4.480 -13.728 4.041 1.00 92.31 100 PRO A C 1
ATOM 787 O O . PRO A 1 100 ? 5.566 -13.179 3.864 1.00 92.31 100 PRO A O 1
ATOM 790 N N . ASP A 1 101 ? 3.437 -13.476 3.241 1.00 94.69 101 ASP A N 1
ATOM 791 C CA . ASP A 1 101 ? 3.490 -12.615 2.056 1.00 94.69 101 ASP A CA 1
ATOM 792 C C . ASP A 1 101 ? 3.324 -11.119 2.399 1.00 94.69 101 ASP A C 1
ATOM 794 O O . ASP A 1 101 ? 2.353 -10.454 2.037 1.00 94.69 101 ASP A O 1
ATOM 798 N N . TRP A 1 102 ? 4.294 -10.572 3.137 1.00 97.06 102 TRP A N 1
ATOM 799 C CA . TRP A 1 102 ? 4.355 -9.141 3.471 1.00 97.06 102 TRP A CA 1
ATOM 800 C C . TRP A 1 102 ? 5.046 -8.294 2.390 1.00 97.06 102 TRP A C 1
ATOM 802 O O . TRP A 1 102 ? 4.993 -7.060 2.431 1.00 97.06 102 TRP A O 1
ATOM 812 N N . TYR A 1 103 ? 5.681 -8.934 1.400 1.00 97.88 103 TYR A N 1
ATOM 813 C CA . TYR A 1 103 ? 6.450 -8.255 0.354 1.00 97.88 103 TYR A CA 1
ATOM 814 C C . TYR A 1 103 ? 5.585 -7.355 -0.525 1.00 97.88 103 TYR A C 1
ATOM 816 O O . TYR A 1 103 ? 6.058 -6.296 -0.936 1.00 97.88 103 TYR A O 1
ATOM 824 N N . ILE A 1 104 ? 4.324 -7.724 -0.778 1.00 98.31 104 ILE A N 1
ATOM 825 C CA . ILE A 1 104 ? 3.398 -6.887 -1.552 1.00 98.31 104 ILE A CA 1
ATOM 826 C C . ILE A 1 104 ? 3.089 -5.581 -0.814 1.00 98.31 104 ILE A C 1
ATOM 828 O O . ILE A 1 104 ? 3.164 -4.515 -1.421 1.00 98.31 104 ILE A O 1
ATOM 832 N N . LEU A 1 105 ? 2.827 -5.626 0.497 1.00 98.19 105 LEU A N 1
ATOM 833 C CA . LEU A 1 105 ? 2.592 -4.414 1.292 1.00 98.19 105 LEU A CA 1
ATOM 834 C C . LEU A 1 105 ? 3.821 -3.505 1.324 1.00 98.19 105 LEU A C 1
ATOM 836 O O . LEU A 1 105 ? 3.708 -2.297 1.106 1.00 98.19 105 LEU A O 1
ATOM 840 N N . ALA A 1 106 ? 5.004 -4.091 1.526 1.00 97.88 106 ALA A N 1
ATOM 841 C CA . ALA A 1 106 ? 6.252 -3.343 1.464 1.00 97.88 106 ALA A CA 1
ATOM 842 C C . ALA A 1 106 ? 6.474 -2.725 0.075 1.00 97.88 106 ALA A C 1
ATOM 844 O O . ALA A 1 106 ? 6.896 -1.574 -0.029 1.00 97.88 106 ALA A O 1
ATOM 845 N N . ALA A 1 107 ? 6.167 -3.456 -0.998 1.00 98.06 107 ALA A N 1
ATOM 846 C CA . ALA A 1 107 ? 6.301 -2.969 -2.364 1.00 98.06 107 ALA A CA 1
ATOM 847 C C . ALA A 1 107 ? 5.335 -1.819 -2.678 1.00 98.06 107 ALA A C 1
ATOM 849 O O . ALA A 1 107 ? 5.766 -0.839 -3.285 1.00 98.06 107 ALA A O 1
ATOM 850 N N . VAL A 1 108 ? 4.080 -1.882 -2.218 1.00 98.38 108 VAL A N 1
ATOM 851 C CA . VAL A 1 108 ? 3.145 -0.747 -2.299 1.00 98.38 108 VAL A CA 1
ATOM 852 C C . VAL A 1 108 ? 3.742 0.457 -1.573 1.00 98.38 108 VAL A C 1
ATOM 854 O O . VAL A 1 108 ? 3.959 1.490 -2.195 1.00 98.38 108 VAL A O 1
ATOM 857 N N . GLY A 1 109 ? 4.148 0.320 -0.308 1.00 97.12 109 GLY A N 1
ATOM 858 C CA . GLY A 1 109 ? 4.732 1.442 0.438 1.00 97.12 109 GLY A CA 1
ATOM 859 C C . GLY A 1 109 ? 6.016 2.015 -0.183 1.00 97.12 109 GLY A C 1
ATOM 860 O O . GLY A 1 109 ? 6.248 3.226 -0.134 1.00 97.12 109 GLY A O 1
ATOM 861 N N . LYS A 1 110 ? 6.842 1.181 -0.831 1.00 94.75 110 LYS A N 1
ATOM 862 C CA . LYS A 1 110 ? 7.993 1.638 -1.626 1.00 94.75 110 LYS A CA 1
ATOM 863 C C . LYS A 1 110 ? 7.551 2.474 -2.823 1.00 94.75 110 LYS A C 1
ATOM 865 O O . LYS A 1 110 ? 8.135 3.526 -3.070 1.00 94.75 110 LYS A O 1
ATOM 870 N N . VAL A 1 111 ? 6.571 1.984 -3.581 1.00 93.81 111 VAL A N 1
ATOM 871 C CA . VAL A 1 111 ? 6.080 2.627 -4.806 1.00 93.81 111 VAL A CA 1
ATOM 872 C C . VAL A 1 111 ? 5.364 3.940 -4.508 1.00 93.81 111 VAL A C 1
ATOM 874 O O . VAL A 1 111 ? 5.550 4.882 -5.274 1.00 93.81 111 VAL A O 1
ATOM 877 N N . GLU A 1 112 ? 4.609 3.998 -3.413 1.00 94.44 112 GLU A N 1
ATOM 878 C CA . GLU A 1 112 ? 3.797 5.156 -3.043 1.00 94.44 112 GLU A CA 1
ATOM 879 C C . GLU A 1 112 ? 4.623 6.304 -2.457 1.00 94.44 112 GLU A C 1
ATOM 881 O O . GLU A 1 112 ? 4.504 7.446 -2.894 1.00 94.44 112 GLU A O 1
ATOM 886 N N . SER A 1 113 ? 5.488 6.020 -1.480 1.00 93.06 113 SER A N 1
ATOM 887 C CA . SER A 1 113 ? 6.156 7.074 -0.699 1.00 93.06 113 SER A CA 1
ATOM 888 C C . SER A 1 113 ? 7.610 6.763 -0.351 1.00 93.06 113 SER A C 1
ATOM 890 O O . SER A 1 113 ? 8.233 7.482 0.435 1.00 93.06 113 SER A O 1
ATOM 892 N N . ASN A 1 114 ? 8.170 5.688 -0.915 1.00 92.19 114 ASN A N 1
ATOM 893 C CA . ASN A 1 114 ? 9.465 5.143 -0.518 1.00 92.19 114 ASN A CA 1
ATOM 894 C C . ASN A 1 114 ? 9.530 4.841 0.995 1.00 92.19 114 ASN A C 1
ATOM 896 O O . ASN A 1 114 ? 10.464 5.255 1.681 1.00 92.19 114 ASN A O 1
ATOM 900 N N . HIS A 1 115 ? 8.523 4.121 1.501 1.00 92.38 115 HIS A N 1
ATOM 901 C CA . HIS A 1 115 ? 8.359 3.770 2.920 1.00 92.38 115 HIS A CA 1
ATOM 902 C C . HIS A 1 115 ? 8.289 4.998 3.838 1.00 92.38 115 HIS A C 1
ATOM 904 O O . HIS A 1 115 ? 9.018 5.095 4.822 1.00 92.38 115 HIS A O 1
ATOM 910 N N . GLY A 1 116 ? 7.454 5.970 3.471 1.00 91.25 116 GLY A N 1
ATOM 911 C CA . GLY A 1 116 ? 7.233 7.176 4.263 1.00 91.25 116 GLY A CA 1
ATOM 912 C C . GLY A 1 116 ? 8.329 8.232 4.161 1.00 91.25 116 GLY A C 1
ATOM 913 O O . GLY A 1 116 ? 8.288 9.201 4.909 1.00 91.25 116 GLY A O 1
ATOM 914 N N . GLN A 1 117 ? 9.296 8.093 3.247 1.00 87.62 117 GLN A N 1
ATOM 915 C CA . GLN A 1 117 ? 10.292 9.146 3.006 1.00 87.62 117 GLN A CA 1
ATOM 916 C C . GLN A 1 117 ? 9.683 10.361 2.297 1.00 87.62 117 GLN A C 1
ATOM 918 O O . GLN A 1 117 ? 10.148 11.478 2.497 1.00 87.62 117 GLN A O 1
ATOM 923 N N . ASN A 1 118 ? 8.633 10.151 1.497 1.00 87.88 118 ASN A N 1
ATOM 924 C CA . ASN A 1 118 ? 7.884 11.204 0.813 1.00 87.88 118 ASN A CA 1
ATOM 925 C C . ASN A 1 118 ? 6.360 11.009 0.988 1.00 87.88 118 ASN A C 1
ATOM 927 O O . ASN A 1 118 ? 5.684 10.724 0.004 1.00 87.88 118 ASN A O 1
ATOM 931 N N . PRO A 1 119 ? 5.799 11.136 2.208 1.00 89.75 119 PRO A N 1
ATOM 932 C CA . PRO A 1 119 ? 4.388 10.838 2.496 1.00 89.75 119 PRO A CA 1
ATOM 933 C C . PRO A 1 119 ? 3.458 12.047 2.277 1.00 89.75 119 PRO A C 1
ATOM 935 O O . PRO A 1 119 ? 2.297 12.039 2.682 1.00 89.75 119 PRO A O 1
ATOM 938 N N . GLY A 1 120 ? 3.995 13.147 1.743 1.00 85.56 120 GLY A N 1
ATOM 939 C CA . GLY A 1 120 ? 3.260 14.395 1.579 1.00 85.56 120 GLY A CA 1
ATOM 940 C C . GLY A 1 120 ? 2.148 14.285 0.539 1.00 85.56 120 GLY A C 1
ATOM 941 O O . GLY A 1 120 ? 2.173 13.437 -0.349 1.00 85.56 120 GLY A O 1
ATOM 942 N N . THR A 1 121 ? 1.182 15.198 0.611 1.00 87.38 121 THR A N 1
ATOM 943 C CA . THR A 1 121 ? 0.064 15.225 -0.330 1.00 87.38 121 THR A CA 1
ATOM 944 C C . THR A 1 121 ? 0.554 15.351 -1.774 1.00 87.38 121 THR A C 1
ATOM 946 O O . THR A 1 121 ? 1.206 16.326 -2.157 1.00 87.38 121 THR A O 1
ATOM 949 N N . SER A 1 122 ? 0.210 14.371 -2.603 1.00 84.94 122 SER A N 1
ATOM 950 C CA . SER A 1 122 ? 0.515 14.390 -4.032 1.00 84.94 122 SER A CA 1
ATOM 951 C C . SER A 1 122 ? -0.316 15.445 -4.771 1.00 84.94 122 SER A C 1
ATOM 953 O O . SER A 1 122 ? -1.328 15.946 -4.282 1.00 84.94 122 SER A O 1
ATOM 955 N N . TYR A 1 123 ? 0.031 15.718 -6.031 1.00 74.62 123 TYR A N 1
ATOM 956 C CA . TYR A 1 123 ? -0.764 16.602 -6.894 1.00 74.62 123 TYR A CA 1
ATOM 957 C C . TYR A 1 123 ? -2.216 16.114 -7.121 1.00 74.62 123 TYR A C 1
ATOM 959 O O . TYR A 1 123 ? -3.099 16.916 -7.453 1.00 74.62 123 TYR A O 1
ATOM 967 N N . ALA A 1 124 ? -2.464 14.808 -6.956 1.00 78.00 124 ALA A N 1
ATOM 968 C CA . ALA A 1 124 ? -3.795 14.201 -7.026 1.00 78.00 124 ALA A CA 1
ATOM 969 C C . ALA A 1 124 ? -4.620 14.411 -5.748 1.00 78.00 124 ALA A C 1
ATOM 971 O O . ALA A 1 124 ? -5.835 14.245 -5.789 1.00 78.00 124 ALA A O 1
ATOM 972 N N . GLY A 1 125 ? -3.974 14.768 -4.635 1.00 84.94 125 GLY A N 1
ATOM 973 C CA . GLY A 1 125 ? -4.587 14.802 -3.311 1.00 84.94 125 GLY A CA 1
ATOM 974 C C . GLY A 1 125 ? -4.407 13.516 -2.503 1.00 84.94 125 GLY A C 1
ATOM 975 O O . GLY A 1 125 ? -4.917 13.456 -1.395 1.00 84.94 125 GLY A O 1
ATOM 976 N N . ALA A 1 126 ? -3.692 12.509 -3.017 1.00 89.38 126 ALA A N 1
ATOM 977 C CA . ALA A 1 126 ? -3.339 11.319 -2.240 1.00 89.38 126 ALA A CA 1
ATOM 978 C C . ALA A 1 126 ? -2.360 11.661 -1.107 1.00 89.38 126 ALA A C 1
ATOM 980 O O . ALA A 1 126 ? -1.432 12.440 -1.344 1.00 89.38 126 ALA A O 1
ATOM 981 N N . MET A 1 127 ? -2.551 11.080 0.077 1.00 92.88 127 MET A N 1
ATOM 982 C CA . MET A 1 127 ? -1.870 11.455 1.321 1.00 92.88 127 MET A CA 1
ATOM 983 C C . MET A 1 127 ? -1.261 10.254 2.040 1.00 92.88 127 MET A C 1
ATOM 985 O O . MET A 1 127 ? -1.759 9.131 1.935 1.00 92.88 127 MET A O 1
ATOM 989 N N . GLY A 1 128 ? -0.225 10.530 2.827 1.00 95.88 128 GLY A N 1
ATOM 990 C CA . GLY A 1 128 ? 0.339 9.587 3.773 1.00 95.88 128 GLY A CA 1
ATOM 991 C C . GLY A 1 128 ? 1.262 8.550 3.141 1.00 95.88 128 GLY A C 1
ATOM 992 O O . GLY A 1 128 ? 1.465 8.512 1.925 1.00 95.88 128 GLY A O 1
ATOM 993 N N . PRO A 1 129 ? 1.836 7.662 3.963 1.00 96.19 129 PRO A N 1
ATOM 994 C CA . PRO A 1 129 ? 2.853 6.721 3.508 1.00 96.19 129 PRO A CA 1
ATOM 995 C C . PRO A 1 129 ? 2.330 5.664 2.530 1.00 96.19 129 PRO A C 1
ATOM 997 O O . PRO A 1 129 ? 3.123 5.070 1.797 1.00 96.19 129 PRO A O 1
ATOM 1000 N N . MET A 1 130 ? 1.014 5.459 2.481 1.00 97.69 130 MET A N 1
ATOM 1001 C CA . MET A 1 130 ? 0.354 4.557 1.534 1.00 97.69 130 MET A CA 1
ATOM 1002 C C . MET A 1 130 ? -0.448 5.306 0.455 1.00 97.69 130 MET A C 1
ATOM 1004 O O . MET A 1 130 ? -1.202 4.673 -0.283 1.00 97.69 130 MET A O 1
ATOM 1008 N N . GLN A 1 131 ? -0.274 6.636 0.358 1.00 96.19 131 GLN A N 1
ATOM 1009 C CA . GLN A 1 131 ? -0.843 7.515 -0.672 1.00 96.19 131 GLN A CA 1
ATOM 1010 C C . GLN A 1 131 ? -2.340 7.277 -0.931 1.00 96.19 131 GLN A C 1
ATOM 1012 O O . GLN A 1 131 ? -2.797 7.142 -2.067 1.00 96.19 131 GLN A O 1
ATOM 1017 N N . PHE A 1 132 ? -3.139 7.271 0.132 1.00 93.81 132 PHE A N 1
ATOM 1018 C CA . PHE A 1 132 ? -4.584 7.134 0.005 1.00 93.81 132 PHE A CA 1
ATOM 1019 C C . PHE A 1 132 ? -5.228 8.413 -0.520 1.00 93.81 132 PHE A C 1
ATOM 1021 O O . PHE A 1 132 ? -4.947 9.513 -0.042 1.00 93.81 132 PHE A O 1
ATOM 1028 N N . MET A 1 133 ? -6.156 8.270 -1.467 1.00 90.94 133 MET A N 1
ATOM 1029 C CA . MET A 1 133 ? -7.086 9.348 -1.794 1.00 90.94 133 MET A CA 1
ATOM 1030 C C . MET A 1 133 ? -8.054 9.581 -0.623 1.00 90.94 133 MET A C 1
ATOM 1032 O O . MET A 1 133 ? -8.489 8.601 -0.014 1.00 90.94 133 MET A O 1
ATOM 1036 N N . PRO A 1 134 ? -8.474 10.835 -0.362 1.00 89.00 134 PRO A N 1
ATOM 1037 C CA . PRO A 1 134 ? -9.447 11.166 0.679 1.00 89.00 134 PRO A CA 1
ATOM 1038 C C . PRO A 1 134 ? -10.684 10.256 0.691 1.00 89.00 134 PRO A C 1
ATOM 1040 O O . PRO A 1 134 ? -10.992 9.628 1.696 1.00 89.00 134 PRO A O 1
ATOM 1043 N N . SER A 1 135 ? -11.323 10.082 -0.469 1.00 83.19 135 SER A N 1
ATOM 1044 C CA . SER A 1 135 ? -12.517 9.240 -0.627 1.00 83.19 135 SER A CA 1
ATOM 1045 C C . SER A 1 135 ? -12.268 7.755 -0.352 1.00 83.19 135 SER A C 1
ATOM 1047 O O . SER A 1 135 ? -13.173 7.024 0.047 1.00 83.19 135 SER A O 1
ATOM 1049 N N . THR A 1 136 ? -11.048 7.278 -0.604 1.00 86.88 136 THR A N 1
ATOM 1050 C CA . THR A 1 136 ? -10.673 5.900 -0.283 1.00 86.88 136 THR A CA 1
ATOM 1051 C C . THR A 1 136 ? -10.467 5.762 1.219 1.00 86.88 136 THR A C 1
ATOM 1053 O O . THR A 1 136 ? -10.973 4.810 1.807 1.00 86.88 136 THR A O 1
ATOM 1056 N N . TRP A 1 137 ? -9.802 6.734 1.854 1.00 92.19 137 TRP A N 1
ATOM 1057 C CA . TRP A 1 137 ? -9.609 6.762 3.304 1.00 92.19 137 TRP A CA 1
ATOM 1058 C C . TRP A 1 137 ? -10.937 6.764 4.067 1.00 92.19 137 TRP A C 1
ATOM 1060 O O . TRP A 1 137 ? -11.095 5.984 4.996 1.00 92.19 137 TRP A O 1
ATOM 1070 N N . GLU A 1 138 ? -11.938 7.518 3.606 1.00 86.50 138 GLU A N 1
ATOM 1071 C CA . GLU A 1 138 ? -13.284 7.550 4.211 1.00 86.50 138 GLU A CA 1
ATOM 1072 C C . GLU A 1 138 ? -13.952 6.169 4.342 1.00 86.50 138 GLU A C 1
ATOM 1074 O O . GLU A 1 138 ? -14.798 5.965 5.209 1.00 86.50 138 GLU A O 1
ATOM 1079 N N . THR A 1 139 ? -13.603 5.214 3.476 1.00 83.06 139 THR A N 1
ATOM 1080 C CA . THR A 1 139 ? -14.202 3.863 3.464 1.00 83.06 139 THR A CA 1
ATOM 1081 C C . THR A 1 139 ? -13.230 2.761 3.888 1.00 83.06 139 THR A C 1
ATOM 1083 O O . THR A 1 139 ? -13.640 1.632 4.188 1.00 83.06 139 THR A O 1
ATOM 1086 N N . SER A 1 140 ? -11.934 3.069 3.882 1.00 86.38 140 SER A N 1
ATOM 1087 C CA . SER A 1 140 ? -10.857 2.084 3.996 1.00 86.38 140 SER A CA 1
ATOM 1088 C C . SER A 1 140 ? -9.890 2.338 5.138 1.00 86.38 140 SER A C 1
ATOM 1090 O O . SER A 1 140 ? -9.196 1.399 5.524 1.00 86.38 140 SER A O 1
ATOM 1092 N N . GLY A 1 141 ? -9.870 3.563 5.665 1.00 92.31 141 GLY A N 1
ATOM 1093 C CA . GLY A 1 141 ? -9.087 3.944 6.828 1.00 92.31 141 GLY A CA 1
ATOM 1094 C C . GLY A 1 141 ? -9.436 3.074 8.028 1.00 92.31 141 GLY A C 1
ATOM 1095 O O . GLY A 1 141 ? -10.582 2.652 8.205 1.00 92.31 141 GLY A O 1
ATOM 1096 N N . VAL A 1 142 ? -8.417 2.777 8.821 1.00 93.38 142 VAL A N 1
ATOM 1097 C CA . VAL A 1 142 ? -8.538 2.027 10.067 1.00 93.38 142 VAL A CA 1
ATOM 1098 C C . VAL A 1 142 ? -7.724 2.754 11.124 1.00 93.38 142 VAL A C 1
ATOM 1100 O O . VAL A 1 142 ? -6.656 3.265 10.809 1.00 93.38 142 VAL A O 1
ATOM 1103 N N . ASP A 1 143 ? -8.240 2.788 12.345 1.00 95.25 143 ASP A N 1
ATOM 1104 C CA . ASP A 1 143 ? -7.451 3.073 13.542 1.00 95.25 143 ASP A CA 1
ATOM 1105 C C . ASP A 1 143 ? -6.696 1.777 13.877 1.00 95.25 143 ASP A C 1
ATOM 1107 O O . ASP A 1 143 ? -7.266 0.816 14.404 1.00 95.25 143 ASP A O 1
ATOM 1111 N N . GLY A 1 144 ? -5.466 1.682 13.379 1.00 92.81 144 GLY A N 1
ATOM 1112 C CA . GLY A 1 144 ? -4.647 0.478 13.433 1.00 92.81 144 GLY A CA 1
ATOM 1113 C C . GLY A 1 144 ? -3.876 0.343 14.742 1.00 92.81 144 GLY A C 1
ATOM 1114 O O . GLY A 1 144 ? -3.588 -0.785 15.158 1.00 92.81 144 GLY A O 1
ATOM 1115 N N . ASN A 1 145 ? -3.574 1.465 15.398 1.00 92.81 145 ASN A N 1
ATOM 1116 C CA . ASN A 1 145 ? -2.877 1.506 16.685 1.00 92.81 145 ASN A CA 1
ATOM 1117 C C . ASN A 1 145 ? -3.838 1.535 17.899 1.00 92.81 145 ASN A C 1
ATOM 1119 O O . ASN A 1 145 ? -3.410 1.258 19.023 1.00 92.81 145 ASN A O 1
ATOM 1123 N N . GLY A 1 146 ? -5.134 1.777 17.678 1.00 93.19 146 GLY A N 1
ATOM 1124 C CA . GLY A 1 146 ? -6.175 1.813 18.702 1.00 93.19 146 GLY A CA 1
ATOM 1125 C C . GLY A 1 146 ? -6.191 3.100 19.530 1.00 93.19 146 GLY A C 1
ATOM 1126 O O . GLY A 1 146 ? -6.648 3.063 20.678 1.00 93.19 146 GLY A O 1
ATOM 1127 N N . ASP A 1 147 ? -5.659 4.207 19.008 1.00 91.00 147 ASP A N 1
ATOM 1128 C CA . ASP A 1 147 ? -5.594 5.497 19.704 1.00 91.00 147 ASP A CA 1
ATOM 1129 C C . ASP A 1 147 ? -6.902 6.312 19.626 1.00 91.00 147 ASP A C 1
ATOM 1131 O O . ASP A 1 147 ? -7.046 7.339 20.300 1.00 91.00 147 ASP A O 1
ATOM 1135 N N . GLY A 1 148 ? -7.889 5.804 18.884 1.00 91.00 148 GLY A N 1
ATOM 1136 C CA . GLY A 1 148 ? -9.198 6.408 18.676 1.00 91.00 148 GLY A CA 1
ATOM 1137 C C . GLY A 1 148 ? -9.291 7.277 17.421 1.00 91.00 148 GLY A C 1
ATOM 1138 O O . GLY A 1 148 ? -10.354 7.860 17.188 1.00 91.00 148 GLY A O 1
ATOM 1139 N N . VAL A 1 149 ? -8.226 7.383 16.620 1.00 92.12 149 VAL A N 1
ATOM 1140 C CA . VAL A 1 149 ? -8.161 8.225 15.424 1.00 92.12 149 VAL A CA 1
ATOM 1141 C C . VAL A 1 149 ? -7.609 7.432 14.242 1.00 92.12 149 VAL A C 1
ATOM 1143 O O . VAL A 1 149 ? -6.502 6.933 14.279 1.00 92.12 149 VAL A O 1
ATOM 1146 N N . ALA A 1 150 ? -8.344 7.391 13.128 1.00 93.56 150 ALA A N 1
ATOM 1147 C CA . ALA A 1 150 ? -7.804 6.876 11.868 1.00 93.56 150 ALA A CA 1
ATOM 1148 C C . ALA A 1 150 ? -7.053 7.991 11.112 1.00 93.56 150 ALA A C 1
ATOM 1150 O O . ALA A 1 150 ? -7.653 8.743 10.331 1.00 93.56 150 ALA A O 1
ATOM 1151 N N . ASN A 1 151 ? -5.740 8.092 11.319 1.00 94.94 151 ASN A N 1
ATOM 1152 C CA . ASN A 1 151 ? -4.871 9.107 10.729 1.00 94.94 151 ASN A CA 1
ATOM 1153 C C . ASN A 1 151 ? -4.178 8.608 9.449 1.00 94.94 151 ASN A C 1
ATOM 1155 O O . ASN A 1 151 ? -3.282 7.769 9.473 1.00 94.94 151 ASN A O 1
ATOM 1159 N N . VAL A 1 152 ? -4.508 9.208 8.300 1.00 95.75 152 VAL A N 1
ATOM 1160 C CA . VAL A 1 152 ? -3.932 8.813 6.996 1.00 95.75 152 VAL A CA 1
ATOM 1161 C C . VAL A 1 152 ? -2.414 9.002 6.920 1.00 95.75 152 VAL A C 1
ATOM 1163 O O . VAL A 1 152 ? -1.745 8.348 6.120 1.00 95.75 152 VAL A O 1
ATOM 1166 N N . MET A 1 153 ? -1.862 9.908 7.728 1.00 95.12 153 MET A N 1
ATOM 1167 C CA . MET A 1 153 ? -0.430 10.191 7.772 1.00 95.12 153 MET A CA 1
ATOM 1168 C C . MET A 1 153 ? 0.327 9.244 8.705 1.00 95.12 153 MET A C 1
ATOM 1170 O O . MET A 1 153 ? 1.549 9.151 8.574 1.00 95.12 153 MET A O 1
ATOM 1174 N N . ASP A 1 154 ? -0.365 8.553 9.616 1.00 95.88 154 ASP A N 1
ATOM 1175 C CA . ASP A 1 154 ? 0.248 7.610 10.546 1.00 95.88 154 ASP A CA 1
ATOM 1176 C C . ASP A 1 154 ? 0.489 6.261 9.847 1.00 95.88 154 ASP A C 1
ATOM 1178 O O . ASP A 1 1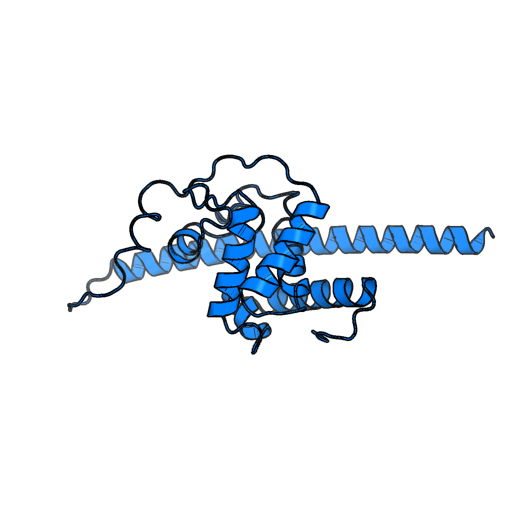54 ? -0.458 5.640 9.358 1.00 95.88 154 ASP A O 1
ATOM 1182 N N . PRO A 1 155 ? 1.739 5.771 9.743 1.00 96.75 155 PRO A N 1
ATOM 1183 C CA . PRO A 1 155 ? 1.989 4.440 9.203 1.00 96.75 155 PRO A CA 1
ATOM 1184 C C . PRO A 1 155 ? 1.314 3.312 9.992 1.00 96.75 155 PRO A C 1
ATOM 1186 O O . PRO A 1 155 ? 1.031 2.274 9.387 1.00 96.75 155 PRO A O 1
ATOM 1189 N N . GLU A 1 156 ? 1.055 3.486 11.290 1.00 96.88 156 GLU A N 1
ATOM 1190 C CA . GLU A 1 156 ? 0.364 2.490 12.116 1.00 96.88 156 GLU A CA 1
ATOM 1191 C C . GLU A 1 156 ? -1.106 2.314 11.722 1.00 96.88 156 GLU A C 1
ATOM 1193 O O . GLU A 1 156 ? -1.652 1.235 11.931 1.00 96.88 156 GLU A O 1
ATOM 1198 N N . ASP A 1 157 ? -1.687 3.295 11.031 1.00 97.81 157 ASP A N 1
ATOM 1199 C CA . ASP A 1 157 ? -3.046 3.253 10.483 1.00 97.81 157 ASP A CA 1
ATOM 1200 C C . ASP A 1 157 ? -3.040 2.984 8.978 1.00 97.81 157 ASP A C 1
ATOM 1202 O O . ASP A 1 157 ? -3.767 2.136 8.450 1.00 97.81 157 ASP A O 1
ATOM 1206 N N . ALA A 1 158 ? -2.175 3.689 8.248 1.00 98.06 158 ALA A N 1
ATOM 1207 C CA . ALA A 1 158 ? -2.140 3.653 6.795 1.00 98.06 158 ALA A CA 1
ATOM 1208 C C . ALA A 1 158 ? -1.733 2.277 6.250 1.00 98.06 158 ALA A C 1
ATOM 1210 O O . ALA A 1 158 ? -2.278 1.824 5.240 1.00 98.06 158 ALA A O 1
ATOM 1211 N N . ILE A 1 159 ? -0.789 1.587 6.896 1.00 98.50 159 ILE A N 1
ATOM 1212 C CA . ILE A 1 159 ? -0.337 0.260 6.458 1.00 98.50 159 ILE A CA 1
ATOM 1213 C C . ILE A 1 159 ? -1.427 -0.810 6.654 1.00 98.50 159 ILE A C 1
ATOM 1215 O O . ILE A 1 159 ? -1.725 -1.514 5.679 1.00 98.50 159 ILE A O 1
ATOM 1219 N N . PRO A 1 160 ? -2.069 -0.951 7.831 1.00 98.44 160 PRO A N 1
ATOM 1220 C CA . PRO A 1 160 ? -3.186 -1.881 7.965 1.00 98.44 160 PRO A CA 1
ATOM 1221 C C . PRO A 1 160 ? -4.399 -1.474 7.117 1.00 98.44 160 PRO A C 1
ATOM 1223 O O . PRO A 1 160 ? -5.064 -2.364 6.583 1.00 98.44 160 PRO A O 1
ATOM 1226 N N . ALA A 1 161 ? -4.650 -0.180 6.879 1.00 98.25 161 ALA A N 1
ATOM 1227 C CA . ALA A 1 161 ? -5.671 0.264 5.922 1.00 98.25 161 ALA A CA 1
ATOM 1228 C C . ALA A 1 161 ? -5.373 -0.238 4.497 1.00 98.25 161 ALA A C 1
ATOM 1230 O O . ALA A 1 161 ? -6.264 -0.741 3.809 1.00 98.25 161 ALA A O 1
ATOM 1231 N N . ALA A 1 162 ? -4.112 -0.172 4.051 1.00 98.50 162 ALA A N 1
ATOM 1232 C CA . ALA A 1 162 ? -3.692 -0.706 2.752 1.00 98.50 162 ALA A CA 1
ATOM 1233 C C . ALA A 1 162 ? -3.858 -2.226 2.667 1.00 98.50 162 ALA A C 1
ATOM 1235 O O . ALA A 1 162 ? -4.337 -2.740 1.653 1.00 98.50 162 ALA A O 1
ATOM 1236 N N . ALA A 1 163 ? -3.537 -2.952 3.739 1.00 98.50 163 ALA A N 1
ATOM 1237 C CA . ALA A 1 163 ? -3.776 -4.389 3.816 1.00 98.50 163 ALA A CA 1
ATOM 1238 C C . ALA A 1 163 ? -5.273 -4.726 3.739 1.00 98.50 163 ALA A C 1
ATOM 1240 O O . ALA A 1 163 ? -5.670 -5.566 2.927 1.00 98.50 163 ALA A O 1
ATOM 1241 N N . ARG A 1 164 ? -6.123 -4.013 4.486 1.00 97.81 164 ARG A N 1
ATOM 1242 C CA . ARG A 1 164 ? -7.586 -4.135 4.398 1.00 97.81 164 ARG A CA 1
ATOM 1243 C C . ARG A 1 164 ? -8.096 -3.879 2.981 1.00 97.81 164 ARG A C 1
ATOM 1245 O O . ARG A 1 164 ? -8.917 -4.644 2.475 1.00 97.81 164 ARG A O 1
ATOM 1252 N N . TYR A 1 165 ? -7.591 -2.833 2.332 1.00 97.38 165 TYR A N 1
ATOM 1253 C CA . TYR A 1 165 ? -7.992 -2.460 0.979 1.00 97.38 165 TYR A CA 1
ATOM 1254 C C . TYR A 1 165 ? -7.619 -3.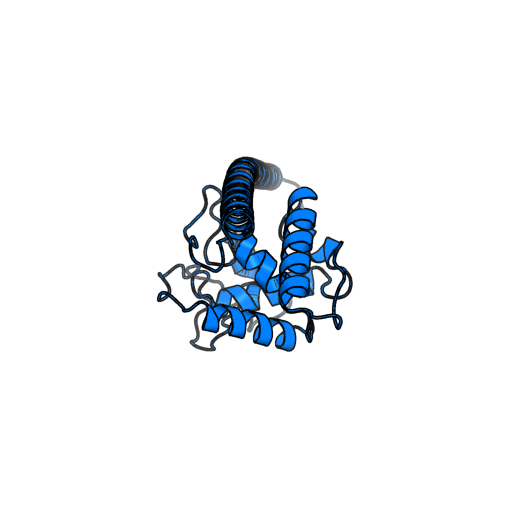539 -0.049 1.00 97.38 165 TYR A C 1
ATOM 1256 O O . TYR A 1 165 ? -8.473 -4.003 -0.806 1.00 97.38 165 TYR A O 1
ATOM 1264 N N . LEU A 1 166 ? -6.372 -4.022 -0.032 1.00 98.06 166 LEU A N 1
ATOM 1265 C CA . LEU A 1 166 ? -5.927 -5.109 -0.912 1.00 98.06 166 LEU A CA 1
ATOM 1266 C C . LEU A 1 166 ? -6.709 -6.405 -0.658 1.00 98.06 166 LEU A C 1
ATOM 1268 O O . LEU A 1 166 ? -7.061 -7.110 -1.607 1.00 98.06 166 LEU A O 1
ATOM 1272 N N . LYS A 1 167 ? -7.030 -6.705 0.608 1.00 97.88 167 LYS A N 1
ATOM 1273 C CA . LYS A 1 167 ? -7.865 -7.852 0.983 1.00 97.88 167 LYS A CA 1
ATOM 1274 C C . LYS A 1 167 ? -9.246 -7.770 0.334 1.00 97.88 167 LYS A C 1
ATOM 1276 O O . LYS A 1 167 ? -9.678 -8.739 -0.289 1.00 97.88 167 LYS A O 1
ATOM 1281 N N . ALA A 1 168 ? -9.903 -6.613 0.408 1.00 95.69 168 ALA A N 1
ATOM 1282 C CA . ALA A 1 168 ? -11.175 -6.369 -0.275 1.00 95.69 168 ALA A CA 1
ATOM 1283 C C . ALA A 1 168 ? -11.047 -6.458 -1.812 1.00 95.69 168 ALA A C 1
ATOM 1285 O O . ALA A 1 168 ? -11.979 -6.887 -2.496 1.00 95.69 168 ALA A O 1
ATOM 1286 N N . GLY A 1 169 ? -9.874 -6.114 -2.351 1.00 94.94 169 GLY A N 1
ATOM 1287 C CA . GLY A 1 169 ? -9.533 -6.235 -3.768 1.00 94.94 169 GLY A CA 1
ATOM 1288 C C . GLY A 1 169 ? -9.344 -7.673 -4.273 1.00 94.94 169 GLY A C 1
ATOM 1289 O O . GLY A 1 169 ? -9.440 -7.900 -5.480 1.00 94.94 169 GLY A O 1
ATOM 1290 N N . GLY A 1 170 ? -9.151 -8.653 -3.384 1.00 96.25 170 GLY A N 1
ATOM 1291 C CA . GLY A 1 170 ? -8.977 -10.071 -3.734 1.00 96.25 170 GLY A CA 1
ATOM 1292 C C . GLY A 1 170 ? -7.669 -10.704 -3.252 1.00 96.25 170 GLY A C 1
ATOM 1293 O O . GLY A 1 170 ? -7.389 -11.850 -3.597 1.00 96.25 170 GLY A O 1
ATOM 1294 N N . ALA A 1 171 ? -6.861 -9.995 -2.461 1.00 97.62 171 ALA A N 1
ATOM 1295 C CA . ALA A 1 171 ? -5.639 -10.553 -1.896 1.00 97.62 171 ALA A CA 1
ATOM 1296 C C . ALA A 1 171 ? -5.912 -11.608 -0.796 1.00 97.62 171 ALA A C 1
ATOM 1298 O O . ALA A 1 171 ? -6.863 -11.481 -0.017 1.00 97.62 171 ALA A O 1
ATOM 1299 N N . PRO A 1 172 ? -5.046 -12.624 -0.638 1.00 96.44 172 PRO A N 1
ATOM 1300 C CA . PRO A 1 172 ? -3.883 -12.932 -1.475 1.00 96.44 172 PRO A CA 1
ATOM 1301 C C . PRO A 1 172 ? -4.215 -13.805 -2.704 1.00 96.44 172 PRO A C 1
ATOM 1303 O O . PRO A 1 172 ? -3.310 -14.219 -3.418 1.00 96.44 172 PRO A O 1
ATOM 1306 N N . GLN A 1 173 ? -5.488 -14.136 -2.951 1.00 95.69 173 GLN A N 1
ATOM 1307 C CA . GLN A 1 173 ? -5.887 -15.063 -4.020 1.00 95.69 173 GLN A CA 1
ATOM 1308 C C . GLN A 1 173 ? -5.635 -14.504 -5.425 1.00 95.69 173 GLN A C 1
ATOM 1310 O O . GLN A 1 173 ? -5.333 -15.265 -6.342 1.00 95.69 173 GLN A O 1
ATOM 1315 N N . ASP A 1 174 ? -5.773 -13.190 -5.592 1.00 97.19 174 ASP A N 1
ATOM 1316 C CA . ASP A 1 174 ? -5.568 -12.494 -6.858 1.00 97.19 174 ASP A CA 1
ATOM 1317 C C . ASP A 1 174 ? -4.857 -11.156 -6.619 1.00 97.19 174 ASP A C 1
ATOM 1319 O O . ASP A 1 174 ? -5.473 -10.096 -6.457 1.00 97.19 174 ASP A O 1
ATOM 1323 N N . TRP A 1 175 ? -3.523 -11.215 -6.572 1.00 97.38 175 TRP A N 1
ATOM 1324 C CA . TRP A 1 175 ? -2.679 -10.035 -6.386 1.00 97.38 175 TRP A CA 1
ATOM 1325 C C . TRP A 1 175 ? -2.833 -9.015 -7.507 1.00 97.38 175 TRP A C 1
ATOM 1327 O O . TRP A 1 175 ? -2.814 -7.814 -7.240 1.00 97.38 175 TRP A O 1
ATOM 1337 N N . TYR A 1 176 ? -3.004 -9.470 -8.751 1.00 97.31 176 TYR A N 1
ATOM 1338 C CA . TYR A 1 176 ? -3.159 -8.56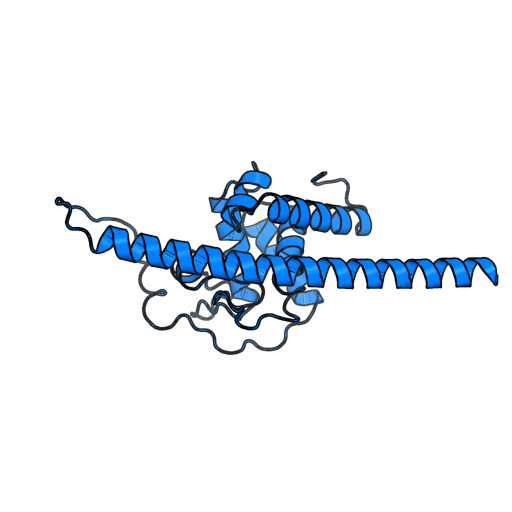6 -9.883 1.00 97.31 176 TYR A CA 1
ATOM 1339 C C . TYR A 1 176 ? -4.433 -7.738 -9.718 1.00 97.31 176 TYR A C 1
ATOM 1341 O O . TYR A 1 176 ? -4.378 -6.511 -9.777 1.00 97.31 176 TYR A O 1
ATOM 1349 N N . ARG A 1 177 ? -5.570 -8.387 -9.439 1.00 97.31 177 ARG A N 1
ATOM 1350 C CA . ARG A 1 177 ? -6.846 -7.701 -9.210 1.00 97.31 177 ARG A CA 1
ATOM 1351 C C . ARG A 1 177 ? -6.785 -6.776 -7.995 1.00 97.31 177 ARG A C 1
ATOM 1353 O O . ARG A 1 177 ? -7.262 -5.646 -8.083 1.00 97.31 177 ARG A O 1
ATOM 1360 N N . ALA A 1 178 ? -6.183 -7.222 -6.891 1.00 97.75 178 ALA A N 1
ATOM 1361 C CA . ALA A 1 178 ? -6.041 -6.408 -5.688 1.00 97.75 178 ALA A CA 1
ATOM 1362 C C . ALA A 1 178 ? -5.231 -5.130 -5.959 1.00 97.75 178 ALA A C 1
ATOM 1364 O O . ALA A 1 178 ? -5.689 -4.030 -5.653 1.00 97.75 178 ALA A O 1
ATOM 1365 N N . LEU A 1 179 ? -4.075 -5.250 -6.613 1.00 97.44 179 LEU A N 1
ATOM 1366 C CA . LEU A 1 179 ? -3.237 -4.105 -6.969 1.00 97.44 179 LEU A CA 1
ATOM 1367 C C . LEU A 1 179 ? -3.893 -3.211 -8.024 1.00 97.44 179 LEU A C 1
ATOM 1369 O O . LEU A 1 179 ? -3.814 -1.992 -7.915 1.00 97.44 179 LEU A O 1
ATOM 1373 N N . TYR A 1 180 ? -4.597 -3.795 -8.997 1.00 93.94 180 TYR A N 1
ATOM 1374 C CA . TYR A 1 180 ? -5.344 -3.029 -9.993 1.00 93.94 180 TYR A CA 1
ATOM 1375 C C . TYR A 1 180 ? -6.498 -2.242 -9.360 1.00 93.94 180 TYR A C 1
ATOM 1377 O O . TYR A 1 180 ? -6.863 -1.181 -9.851 1.00 93.94 180 TYR A O 1
ATOM 1385 N N . SER A 1 181 ? -7.085 -2.735 -8.264 1.00 91.00 181 SER A N 1
ATOM 1386 C CA . SER A 1 181 ? -8.080 -1.978 -7.493 1.00 91.00 181 SER A CA 1
ATOM 1387 C C . SER A 1 181 ? -7.465 -0.833 -6.683 1.00 91.00 181 SER A C 1
ATOM 1389 O O . SER A 1 181 ? -8.157 0.136 -6.379 1.00 91.00 181 SER A O 1
ATOM 1391 N N . TYR A 1 182 ? -6.177 -0.940 -6.337 1.00 91.38 182 TYR A N 1
ATOM 1392 C CA . TYR A 1 182 ? -5.414 0.107 -5.652 1.00 91.38 182 TYR A CA 1
ATOM 1393 C C . TYR A 1 182 ? -5.071 1.242 -6.619 1.00 91.38 182 TYR A C 1
ATOM 1395 O O . TYR A 1 182 ? -5.288 2.413 -6.318 1.00 91.38 182 TYR A O 1
ATOM 1403 N N . ASN A 1 183 ? -4.605 0.882 -7.815 1.00 90.50 183 ASN A N 1
ATOM 1404 C CA . ASN A 1 183 ? -4.380 1.795 -8.925 1.00 90.50 183 ASN A CA 1
ATOM 1405 C C . ASN A 1 183 ? -4.724 1.080 -10.242 1.00 90.50 183 ASN A C 1
ATOM 1407 O O . ASN A 1 183 ? -4.124 0.054 -10.571 1.00 90.50 183 ASN A O 1
ATOM 1411 N N . HIS A 1 184 ? -5.680 1.632 -10.999 1.00 88.44 184 HIS A N 1
ATOM 1412 C CA . HIS A 1 184 ? -6.252 1.060 -12.227 1.00 88.44 184 HIS A CA 1
ATOM 1413 C C . HIS A 1 184 ? -5.310 1.111 -13.443 1.00 88.44 184 HIS A C 1
ATOM 1415 O O . HIS A 1 184 ? -5.715 1.445 -14.560 1.00 88.44 184 HIS A O 1
ATOM 1421 N N . ALA A 1 185 ? -4.044 0.754 -13.247 1.00 88.75 185 ALA A N 1
ATOM 1422 C CA . ALA A 1 185 ? -3.037 0.775 -14.284 1.00 88.75 185 ALA A CA 1
ATOM 1423 C C . ALA A 1 185 ? -2.162 -0.485 -14.270 1.00 88.75 185 ALA A C 1
ATOM 1425 O O . ALA A 1 185 ? -1.469 -0.794 -13.303 1.00 88.75 185 ALA A O 1
ATOM 1426 N N . ASP A 1 186 ? -2.106 -1.179 -15.408 1.00 89.75 186 ASP A N 1
ATOM 1427 C CA . ASP A 1 186 ? -1.250 -2.356 -15.608 1.00 89.75 186 ASP A CA 1
ATOM 1428 C C . ASP A 1 186 ? 0.215 -2.115 -15.245 1.00 89.75 186 ASP A C 1
ATOM 1430 O O . ASP A 1 186 ? 0.897 -2.987 -14.702 1.00 89.75 186 ASP A O 1
ATOM 1434 N N . TRP A 1 187 ? 0.724 -0.931 -15.593 1.00 86.31 187 TRP A N 1
ATOM 1435 C CA . TRP A 1 187 ? 2.111 -0.573 -15.333 1.00 86.31 187 TRP A CA 1
ATOM 1436 C C . TRP A 1 187 ? 2.382 -0.496 -13.823 1.00 86.31 187 TRP A C 1
ATOM 1438 O O . TRP A 1 187 ? 3.469 -0.887 -13.397 1.00 86.31 187 TRP A O 1
ATOM 1448 N N . TYR A 1 188 ? 1.404 -0.051 -13.025 1.00 91.81 188 TYR A N 1
ATOM 1449 C CA . TYR A 1 188 ? 1.506 0.019 -11.571 1.00 91.81 188 TYR A CA 1
ATOM 1450 C C . TYR A 1 188 ? 1.560 -1.386 -10.980 1.00 91.81 188 TYR A C 1
ATOM 1452 O O . TYR A 1 188 ? 2.486 -1.704 -10.235 1.00 91.81 188 TYR A O 1
ATOM 1460 N N . VAL A 1 189 ? 0.637 -2.260 -11.397 1.00 95.19 189 VAL A N 1
ATOM 1461 C CA . VAL A 1 189 ? 0.598 -3.656 -10.942 1.00 95.19 189 VAL A CA 1
ATOM 1462 C C . VAL A 1 189 ? 1.932 -4.348 -11.221 1.00 95.19 189 VAL A C 1
ATOM 1464 O O . VAL A 1 189 ? 2.554 -4.896 -10.313 1.00 95.19 189 VAL A O 1
ATOM 1467 N N . LYS A 1 190 ? 2.437 -4.247 -12.458 1.00 94.38 190 LYS A N 1
ATOM 1468 C CA . LYS A 1 190 ? 3.738 -4.819 -12.844 1.00 94.38 190 LYS A CA 1
ATOM 1469 C C . LYS A 1 190 ? 4.889 -4.249 -12.020 1.00 94.38 190 LYS A C 1
ATOM 1471 O O . LYS A 1 190 ? 5.784 -4.996 -11.634 1.00 94.38 190 LYS A O 1
ATOM 1476 N N . LYS A 1 191 ? 4.873 -2.941 -11.745 1.00 92.19 191 LYS A N 1
ATOM 1477 C CA . LYS A 1 191 ? 5.897 -2.283 -10.929 1.00 92.19 191 LYS A CA 1
ATOM 1478 C C . LYS A 1 191 ? 5.896 -2.826 -9.499 1.00 92.19 191 LYS A C 1
ATOM 1480 O O . LYS A 1 191 ? 6.958 -3.195 -9.007 1.00 92.19 191 LYS A O 1
ATOM 1485 N N . VAL A 1 192 ? 4.733 -2.903 -8.850 1.00 97.44 192 VAL A N 1
ATOM 1486 C CA . VAL A 1 192 ? 4.620 -3.409 -7.473 1.00 97.44 192 VAL A CA 1
ATOM 1487 C C . VAL A 1 192 ? 5.039 -4.877 -7.395 1.00 97.44 192 VAL A C 1
ATOM 1489 O O . VAL A 1 192 ? 5.866 -5.217 -6.552 1.00 97.44 192 VAL A O 1
ATOM 1492 N N . LEU A 1 193 ? 4.561 -5.731 -8.307 1.00 97.62 193 LEU A N 1
ATOM 1493 C CA . LEU A 1 193 ? 4.945 -7.149 -8.344 1.00 97.62 193 LEU A CA 1
ATOM 1494 C C . LEU A 1 193 ? 6.458 -7.331 -8.553 1.00 97.62 193 LEU A C 1
ATOM 1496 O O . LEU A 1 193 ? 7.079 -8.155 -7.885 1.00 97.62 193 LEU A O 1
ATOM 1500 N N . ALA A 1 194 ? 7.081 -6.524 -9.418 1.00 94.19 194 ALA A N 1
ATOM 1501 C CA . ALA A 1 194 ? 8.528 -6.564 -9.626 1.00 94.19 194 ALA A CA 1
ATOM 1502 C C . ALA A 1 194 ? 9.321 -6.132 -8.377 1.00 94.19 194 ALA A C 1
ATOM 1504 O O . ALA A 1 194 ? 10.338 -6.747 -8.054 1.00 94.19 194 ALA A O 1
ATOM 1505 N N . VAL A 1 195 ? 8.862 -5.102 -7.657 1.00 93.81 195 VAL A N 1
ATOM 1506 C CA . VAL A 1 195 ? 9.484 -4.669 -6.393 1.00 93.81 195 VAL A CA 1
ATOM 1507 C C . VAL A 1 195 ? 9.317 -5.740 -5.308 1.00 93.81 195 VAL A C 1
ATOM 1509 O O . VAL A 1 195 ? 10.288 -6.053 -4.618 1.00 93.81 195 VAL A O 1
ATOM 1512 N N . ALA A 1 196 ? 8.134 -6.350 -5.193 1.00 97.44 196 ALA A N 1
ATOM 1513 C CA . ALA A 1 196 ? 7.882 -7.440 -4.251 1.00 97.44 196 ALA A CA 1
ATOM 1514 C C . ALA A 1 196 ? 8.792 -8.646 -4.533 1.00 97.44 196 ALA A C 1
ATOM 1516 O O . ALA A 1 196 ? 9.436 -9.167 -3.621 1.00 97.44 196 ALA A O 1
ATOM 1517 N N . GLU A 1 197 ? 8.939 -9.027 -5.806 1.00 96.75 197 GLU A N 1
ATOM 1518 C CA . GLU A 1 197 ? 9.858 -10.088 -6.223 1.00 96.75 197 GLU A CA 1
ATOM 1519 C C . GLU A 1 197 ? 11.317 -9.749 -5.889 1.00 96.75 197 GLU A C 1
ATOM 1521 O O . GLU A 1 197 ? 12.064 -10.613 -5.423 1.00 96.75 197 GLU A O 1
ATOM 1526 N N . ALA A 1 198 ? 11.739 -8.497 -6.083 1.00 87.50 198 ALA A N 1
ATOM 1527 C CA . ALA A 1 198 ? 13.082 -8.062 -5.716 1.00 87.50 198 ALA A CA 1
ATOM 1528 C C . ALA A 1 198 ? 13.327 -8.184 -4.202 1.00 87.50 198 ALA A C 1
ATOM 1530 O O . ALA A 1 198 ? 14.360 -8.721 -3.796 1.00 87.50 198 ALA A O 1
ATOM 1531 N N . TYR A 1 199 ? 12.379 -7.755 -3.362 1.00 92.19 199 TYR A N 1
ATOM 1532 C CA . TYR A 1 199 ? 12.482 -7.905 -1.907 1.00 92.19 199 TYR A CA 1
ATOM 1533 C C . TYR A 1 199 ? 12.527 -9.364 -1.469 1.00 92.19 199 TYR A C 1
ATOM 1535 O O . TYR A 1 199 ? 13.412 -9.734 -0.694 1.00 92.19 199 TYR A O 1
ATOM 1543 N N . ARG A 1 200 ? 11.648 -10.202 -2.022 1.00 95.44 200 ARG A N 1
ATOM 1544 C CA . ARG A 1 200 ? 11.629 -11.642 -1.763 1.00 95.44 200 ARG A CA 1
ATOM 1545 C C . ARG A 1 200 ? 12.974 -12.295 -2.101 1.00 95.44 200 ARG A C 1
ATOM 1547 O O . ARG A 1 200 ? 13.537 -13.030 -1.289 1.00 95.44 200 ARG A O 1
ATOM 1554 N N . ARG A 1 201 ? 13.541 -11.989 -3.276 1.00 92.44 201 ARG A N 1
ATOM 1555 C CA . ARG A 1 201 ? 14.850 -12.517 -3.708 1.00 92.44 201 ARG A CA 1
ATOM 1556 C C . ARG A 1 201 ? 16.002 -12.028 -2.838 1.00 92.44 201 ARG A C 1
ATOM 1558 O O . ARG A 1 201 ? 16.880 -12.821 -2.507 1.00 92.44 201 ARG A O 1
ATOM 1565 N N . LEU A 1 202 ? 16.006 -10.751 -2.449 1.00 89.31 202 LEU A N 1
ATOM 1566 C CA . LEU A 1 202 ? 17.008 -10.200 -1.529 1.00 89.31 202 LEU A CA 1
ATOM 1567 C C . LEU A 1 202 ? 16.954 -10.885 -0.158 1.00 89.31 202 LEU A C 1
ATOM 1569 O O . LEU A 1 202 ? 18.002 -11.157 0.428 1.00 89.31 202 LEU A O 1
ATOM 1573 N N . ALA A 1 203 ? 15.750 -11.211 0.319 1.00 87.88 203 ALA A N 1
ATOM 1574 C CA . ALA A 1 203 ? 15.531 -11.978 1.542 1.00 87.88 203 ALA A CA 1
ATOM 1575 C C . ALA A 1 203 ? 15.829 -13.482 1.389 1.00 87.88 203 ALA A C 1
ATOM 1577 O O . ALA A 1 203 ? 15.937 -14.177 2.397 1.00 87.88 203 ALA A O 1
ATOM 1578 N N . LYS A 1 204 ? 16.011 -13.975 0.153 1.00 94.62 204 LYS A N 1
ATOM 1579 C CA . LYS A 1 204 ? 16.148 -15.402 -0.191 1.00 94.62 204 LYS A CA 1
ATOM 1580 C C . LYS A 1 204 ? 14.967 -16.243 0.307 1.00 94.62 204 LYS A C 1
ATOM 1582 O O . LYS A 1 204 ? 15.149 -17.366 0.767 1.00 94.62 204 LYS A O 1
ATOM 1587 N N . ASP A 1 205 ? 13.770 -15.675 0.235 1.00 91.94 205 ASP A N 1
ATOM 1588 C CA . ASP A 1 205 ? 12.550 -16.306 0.722 1.00 91.94 205 ASP A CA 1
ATOM 1589 C C . ASP A 1 205 ? 11.845 -17.057 -0.410 1.00 91.94 205 ASP A C 1
ATOM 1591 O O . ASP A 1 205 ? 11.354 -16.458 -1.364 1.00 91.94 205 ASP A O 1
ATOM 1595 N N . GLU A 1 206 ? 11.817 -18.382 -0.329 1.00 94.62 206 GLU A N 1
ATOM 1596 C CA . GLU A 1 206 ? 11.173 -19.250 -1.323 1.00 94.62 206 GLU A CA 1
ATOM 1597 C C . GLU A 1 206 ? 9.767 -19.701 -0.897 1.00 94.62 206 GLU A C 1
ATOM 1599 O O . GLU A 1 206 ? 9.140 -20.488 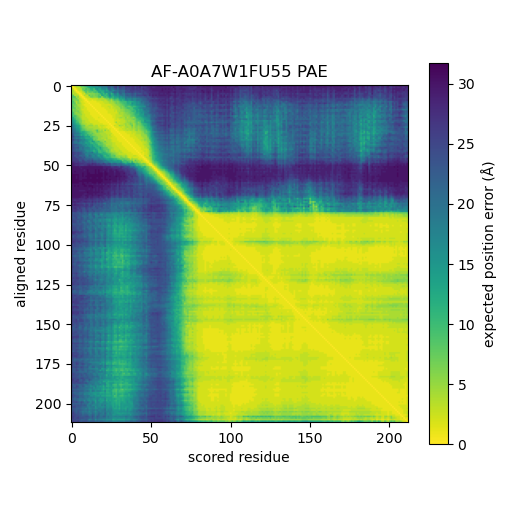-1.600 1.00 94.62 206 GLU A O 1
ATOM 1604 N N . SER A 1 207 ? 9.259 -19.218 0.244 1.00 94.81 207 SER A N 1
ATOM 1605 C CA . SER A 1 207 ? 7.971 -19.657 0.800 1.00 94.81 207 SER A CA 1
ATOM 1606 C C . SER A 1 207 ? 6.745 -18.960 0.194 1.00 94.81 207 SER A C 1
ATOM 1608 O O . SER A 1 207 ? 5.623 -19.429 0.380 1.00 94.81 207 SER A O 1
ATOM 1610 N N . VAL A 1 208 ? 6.952 -17.861 -0.536 1.00 94.62 208 VAL A N 1
ATOM 1611 C CA . VAL A 1 208 ? 5.910 -17.028 -1.163 1.00 94.62 208 VAL A CA 1
ATOM 1612 C C . VAL A 1 208 ? 6.286 -16.651 -2.596 1.00 94.62 208 VAL A C 1
ATOM 1614 O O . VAL A 1 208 ? 7.422 -16.859 -3.026 1.00 94.62 208 VAL A O 1
ATOM 1617 N N . GLY A 1 209 ? 5.340 -16.081 -3.348 1.00 90.62 209 GLY A N 1
ATOM 1618 C CA . GLY A 1 209 ? 5.527 -15.787 -4.770 1.00 90.62 209 GLY A CA 1
ATOM 1619 C C . GLY A 1 209 ? 5.724 -17.061 -5.616 1.00 90.62 209 GLY A C 1
ATOM 1620 O O . GLY A 1 209 ? 5.229 -18.127 -5.241 1.00 90.62 209 GLY A O 1
ATOM 1621 N N . PRO A 1 210 ? 6.438 -16.982 -6.757 1.00 92.88 210 PRO A N 1
ATOM 1622 C CA . PRO A 1 210 ? 6.953 -15.766 -7.396 1.00 92.88 210 PRO A CA 1
ATOM 1623 C C . PRO A 1 210 ? 5.822 -14.825 -7.834 1.00 92.88 210 PRO A C 1
ATOM 1625 O O . PRO A 1 210 ? 4.691 -15.256 -8.044 1.00 92.88 210 PRO A O 1
ATOM 1628 N N . TYR A 1 211 ? 6.131 -13.536 -7.980 1.00 89.31 211 TYR A N 1
ATOM 1629 C CA . TYR A 1 211 ? 5.142 -12.522 -8.391 1.00 89.31 211 TYR A CA 1
ATOM 1630 C C . TYR A 1 211 ? 5.205 -12.158 -9.881 1.00 89.31 211 TYR A C 1
ATOM 1632 O O . TYR A 1 211 ? 4.315 -11.466 -10.379 1.00 89.31 211 TYR A O 1
ATOM 1640 N N . ILE A 1 212 ? 6.261 -12.597 -10.575 1.00 79.00 212 ILE A N 1
ATOM 1641 C CA . ILE A 1 212 ? 6.528 -12.378 -12.004 1.00 79.00 212 ILE A CA 1
ATOM 1642 C C . ILE A 1 212 ? 7.099 -13.635 -12.655 1.00 79.00 212 ILE A C 1
ATOM 1644 O O . ILE A 1 212 ? 7.762 -14.420 -11.936 1.00 79.00 212 ILE A O 1
#